Protein AF-A0A953IBK7-F1 (afdb_monomer_lite)

pLDDT: mean 90.89, std 8.84, range [50.06, 98.44]

Secondary structure (DSSP, 8-state):
---HHHHHHHHHHHHHHHHSTTPPPP--SSSS-EEEEEETTEEEEE-HHHHHHHHHHHHHHHHH-HHHHTTS-HHHHHHHHHHHHHHHHTTS-SSS-HHHHHHHHHHHHHHHHHHTSPPS-EEEEEEEEE--SSS-SPPEEETTEEEEEHHHHHHHHHHTTSS-HHHHHHHHHHHTT--PPPPPS-HHHHHHHHHHHHHTT-SEEEEEEEES--HHHHHHHHHHHHHHHHHHHHTTSSSHHHHHHH-EETTSPPSEEEEEEE--TTSPPEEEEEEE---------HHHHHHHHHHTHHHHHHHHHHHHHHH-SSS-SPPPPP-

Sequence (323 aa):
MPSVVEVTKNLITELIRVQAPGVLPEKGGMMFSGQIAAGDNLFIMTSSGMERLINLAAQELRQEDPGLARTHTVKEWAWQVRSAFGPAFMLIDLDDDQEESARTVLASVRSRMRESSPAAEEREYAFGCTLFGNSDIPGFDIGPVRFEPREEWLSRKIASNDVTKITARRVRLTWSGKTPRKRKRTIDALRERDVLDGVGSCTYVASVKTKGLAPEASRLKAQMAAHMAMTVIALRWNTPSRTLAGFYLLNDAGVRHQRSMVFIPGRRTLAGANLVGLPHGPIIKKDEWDKQVADNADDFAVMGDAIAYYLSAGWTGPRPRMM

Structure (mmCIF, N/CA/C/O backbone):
data_AF-A0A953IBK7-F1
#
_entry.id   AF-A0A953IBK7-F1
#
loop_
_atom_site.group_PDB
_atom_site.id
_atom_site.type_symbol
_atom_site.label_atom_id
_atom_site.label_alt_id
_atom_site.label_comp_id
_atom_site.label_asym_id
_atom_site.label_entity_id
_atom_site.label_seq_id
_atom_site.pdbx_PDB_ins_code
_atom_site.Cartn_x
_atom_site.Cartn_y
_atom_site.Cartn_z
_atom_site.occupancy
_atom_site.B_iso_or_equiv
_atom_site.auth_seq_id
_atom_site.auth_comp_id
_atom_site.auth_asym_id
_atom_site.auth_atom_id
_atom_site.pdbx_PDB_model_num
ATOM 1 N N . MET A 1 1 ? 0.627 -15.972 -30.418 1.00 64.25 1 MET A N 1
ATOM 2 C CA . MET A 1 1 ? 1.082 -14.596 -30.128 1.00 64.25 1 MET A CA 1
ATOM 3 C C . MET A 1 1 ? 2.511 -14.476 -30.641 1.00 64.25 1 MET A C 1
ATOM 5 O O . MET A 1 1 ? 3.176 -15.509 -30.668 1.00 64.25 1 MET A O 1
ATOM 9 N N . PRO A 1 2 ? 2.950 -13.313 -31.155 1.00 79.00 2 PRO A N 1
ATOM 10 C CA . PRO A 1 2 ? 4.345 -13.133 -31.560 1.00 79.00 2 PRO A CA 1
ATOM 11 C C . PRO A 1 2 ? 5.261 -13.374 -30.355 1.00 79.00 2 PRO A C 1
ATOM 13 O O . PRO A 1 2 ? 4.907 -13.000 -29.240 1.00 79.00 2 PRO A O 1
ATOM 16 N N . SER A 1 3 ? 6.410 -14.020 -30.563 1.00 92.38 3 SER A N 1
ATOM 17 C CA . SER A 1 3 ? 7.377 -14.221 -29.479 1.00 92.38 3 SER A CA 1
ATOM 18 C C . SER A 1 3 ? 7.886 -12.872 -28.971 1.00 92.38 3 SER A C 1
ATOM 20 O O . SER A 1 3 ? 7.948 -11.902 -29.730 1.00 92.38 3 SER A O 1
ATOM 22 N N . VAL A 1 4 ? 8.304 -12.800 -27.703 1.00 92.94 4 VAL A N 1
ATOM 23 C CA . VAL A 1 4 ? 8.853 -11.557 -27.138 1.00 92.94 4 VAL A CA 1
ATOM 24 C C . VAL A 1 4 ? 10.042 -11.029 -27.957 1.00 92.94 4 VAL A C 1
ATOM 26 O O . VAL A 1 4 ? 10.168 -9.824 -28.147 1.00 92.94 4 VAL A O 1
ATOM 29 N N . VAL A 1 5 ? 10.850 -11.929 -28.533 1.00 94.62 5 VAL A N 1
ATOM 30 C CA . VAL A 1 5 ? 11.961 -11.592 -29.440 1.00 94.62 5 VAL A CA 1
ATOM 31 C C . VAL A 1 5 ? 11.453 -10.888 -30.695 1.00 94.62 5 VAL A C 1
ATOM 33 O O . VAL A 1 5 ? 11.983 -9.845 -31.068 1.00 94.62 5 VAL A O 1
ATOM 36 N N . GLU A 1 6 ? 10.392 -11.402 -31.316 1.00 94.62 6 GLU A N 1
ATOM 37 C CA . GLU A 1 6 ? 9.804 -10.797 -32.512 1.00 94.62 6 GLU A CA 1
ATOM 38 C C . GLU A 1 6 ? 9.183 -9.426 -32.206 1.00 94.62 6 GLU A C 1
ATOM 40 O O . GLU A 1 6 ? 9.310 -8.483 -32.989 1.00 94.62 6 GLU A O 1
ATOM 45 N N . VAL A 1 7 ? 8.570 -9.260 -31.031 1.00 94.25 7 VAL A N 1
ATOM 46 C CA . VAL A 1 7 ? 8.093 -7.946 -30.571 1.00 94.25 7 VAL A CA 1
ATOM 47 C C . VAL A 1 7 ? 9.258 -6.966 -30.399 1.00 94.25 7 VAL A C 1
ATOM 49 O O . VAL A 1 7 ? 9.150 -5.813 -30.816 1.00 94.25 7 VAL A O 1
ATOM 52 N N . THR A 1 8 ? 10.385 -7.410 -29.837 1.00 94.69 8 THR A N 1
ATOM 53 C CA . THR A 1 8 ? 11.580 -6.572 -29.671 1.00 94.69 8 THR A CA 1
ATOM 54 C C . THR A 1 8 ? 12.240 -6.217 -31.004 1.00 94.69 8 THR A C 1
ATOM 56 O O . THR A 1 8 ? 12.642 -5.070 -31.172 1.00 94.69 8 THR A O 1
ATOM 59 N N . LYS A 1 9 ? 12.277 -7.122 -31.988 1.00 95.88 9 LYS A N 1
ATOM 60 C CA . LYS A 1 9 ? 12.758 -6.808 -33.349 1.00 95.88 9 LYS A CA 1
ATOM 61 C C . LYS A 1 9 ? 11.932 -5.706 -34.010 1.00 95.88 9 LYS A C 1
ATOM 63 O O . LYS A 1 9 ? 12.475 -4.732 -34.532 1.00 95.88 9 LYS A O 1
ATOM 68 N N . ASN A 1 10 ? 10.607 -5.816 -33.919 1.00 94.75 10 ASN A N 1
ATOM 69 C CA . ASN A 1 10 ? 9.698 -4.780 -34.410 1.00 94.75 10 ASN A CA 1
ATOM 70 C C . ASN A 1 10 ? 9.909 -3.445 -33.678 1.00 94.75 10 ASN A C 1
ATOM 72 O O . ASN A 1 10 ? 9.807 -2.378 -34.279 1.00 94.75 10 ASN A O 1
ATOM 76 N N . LEU A 1 11 ? 10.240 -3.496 -32.386 1.00 93.88 11 LEU A N 1
ATOM 77 C CA . LEU A 1 11 ? 10.533 -2.310 -31.586 1.00 93.88 11 LEU A CA 1
ATOM 78 C C . LEU A 1 11 ? 11.856 -1.641 -31.994 1.00 93.88 11 LEU A C 1
ATOM 80 O O . LEU A 1 11 ? 11.898 -0.417 -32.068 1.00 93.88 11 LEU A O 1
ATOM 84 N N . ILE A 1 12 ? 12.897 -2.417 -32.314 1.00 94.12 12 ILE A N 1
ATOM 85 C CA . ILE A 1 12 ? 14.166 -1.906 -32.865 1.00 94.12 12 ILE A CA 1
ATOM 86 C C . ILE A 1 12 ? 13.937 -1.287 -34.249 1.00 94.12 12 ILE A C 1
ATOM 88 O O . ILE A 1 12 ? 14.413 -0.189 -34.518 1.00 94.12 12 ILE A O 1
ATOM 92 N N . THR A 1 13 ? 13.135 -1.926 -35.102 1.00 94.06 13 THR A N 1
ATOM 93 C CA . THR A 1 13 ? 12.778 -1.377 -36.423 1.00 94.06 13 THR A CA 1
ATOM 94 C C . THR A 1 13 ? 12.081 -0.018 -36.297 1.00 94.06 13 THR A C 1
ATOM 96 O O . THR A 1 13 ? 12.397 0.931 -37.015 1.00 94.06 13 THR A O 1
ATOM 99 N N . GLU A 1 14 ? 11.154 0.104 -35.346 1.00 91.69 14 GLU A N 1
ATOM 100 C CA . GLU A 1 14 ? 10.498 1.375 -35.035 1.00 91.69 14 GLU A CA 1
ATOM 101 C C . GLU A 1 14 ? 11.468 2.414 -34.454 1.00 91.69 14 GLU A C 1
ATOM 103 O O . GLU A 1 14 ? 11.369 3.589 -34.804 1.00 91.69 14 GLU A O 1
ATOM 108 N N . LEU A 1 15 ? 12.426 2.000 -33.620 1.00 91.44 15 LEU A N 1
ATOM 109 C CA . LEU A 1 15 ? 13.471 2.880 -33.093 1.00 91.44 15 LEU A CA 1
ATOM 110 C C . LEU A 1 15 ? 14.334 3.466 -34.222 1.00 91.44 15 LEU A C 1
ATOM 112 O O . LEU A 1 15 ? 14.502 4.683 -34.274 1.00 91.44 15 LEU A O 1
ATOM 116 N N . ILE A 1 16 ? 14.800 2.628 -35.156 1.00 90.81 16 ILE A N 1
ATOM 117 C CA . ILE A 1 16 ? 15.569 3.051 -36.341 1.00 90.81 16 ILE A CA 1
ATOM 118 C C . ILE A 1 16 ? 14.763 4.066 -37.155 1.00 90.81 16 ILE A C 1
ATOM 120 O O . ILE A 1 16 ? 15.267 5.129 -37.517 1.00 90.81 16 ILE A O 1
ATOM 124 N N . ARG A 1 17 ? 13.473 3.786 -37.389 1.00 89.50 17 ARG A N 1
ATOM 125 C CA . ARG A 1 17 ? 12.585 4.694 -38.127 1.00 89.50 17 ARG A CA 1
ATOM 126 C C . ARG A 1 17 ? 12.446 6.055 -37.446 1.00 89.50 17 ARG A C 1
ATOM 128 O O . ARG A 1 17 ? 12.429 7.074 -38.128 1.00 89.50 17 ARG A O 1
ATOM 135 N N . VAL A 1 18 ? 12.305 6.079 -36.120 1.00 85.75 18 VAL A N 1
ATOM 136 C CA . VAL A 1 18 ? 12.120 7.315 -35.339 1.00 85.75 18 VAL A CA 1
ATOM 137 C C . VAL A 1 18 ? 13.414 8.126 -35.227 1.00 85.75 18 VAL A C 1
ATOM 139 O O . VAL A 1 18 ? 13.346 9.346 -35.107 1.00 85.75 18 VAL A O 1
ATOM 142 N N . GLN A 1 19 ? 14.578 7.477 -35.281 1.00 84.25 19 GLN A N 1
ATOM 143 C CA . GLN A 1 19 ? 15.882 8.147 -35.249 1.00 84.25 19 GLN A CA 1
ATOM 144 C C . GLN A 1 19 ? 16.400 8.559 -36.637 1.00 84.25 19 GLN A C 1
ATOM 146 O O . GLN A 1 19 ? 17.400 9.271 -36.725 1.00 84.25 19 GLN A O 1
ATOM 151 N N . ALA A 1 20 ? 15.722 8.156 -37.717 1.00 84.19 20 ALA A N 1
ATOM 152 C CA . ALA A 1 20 ? 16.124 8.491 -39.075 1.00 84.19 20 ALA A CA 1
ATOM 153 C C . ALA A 1 20 ? 16.137 10.021 -39.318 1.00 84.19 20 ALA A C 1
ATOM 155 O O . ALA A 1 20 ? 15.211 10.729 -38.897 1.00 84.19 20 ALA A O 1
ATOM 156 N N . PRO A 1 21 ? 17.146 10.557 -40.036 1.00 75.62 21 PRO A N 1
ATOM 157 C CA . PRO A 1 21 ? 17.244 11.987 -40.311 1.00 75.62 21 PRO A CA 1
ATOM 158 C C . PRO A 1 21 ? 15.983 12.525 -41.001 1.00 75.62 21 PRO A C 1
ATOM 160 O O . PRO A 1 21 ? 15.539 11.993 -42.015 1.00 75.62 21 PRO A O 1
ATOM 163 N N . GLY A 1 22 ? 15.412 13.608 -40.467 1.00 72.31 22 GLY A N 1
ATOM 164 C CA . GLY A 1 22 ? 14.240 14.273 -41.049 1.00 72.31 22 GLY A CA 1
ATOM 165 C C . GLY A 1 22 ? 12.881 13.668 -40.673 1.00 72.31 22 GLY A C 1
ATOM 166 O O . GLY A 1 22 ? 11.855 14.232 -41.053 1.00 72.31 22 GLY A O 1
ATOM 167 N N . VAL A 1 23 ? 12.842 12.584 -39.892 1.00 70.50 23 VAL A N 1
ATOM 168 C CA . VAL A 1 23 ? 11.595 12.026 -39.353 1.00 70.50 23 VAL A CA 1
ATOM 169 C C . VAL A 1 23 ? 11.298 12.668 -37.998 1.00 70.50 23 VAL A C 1
ATOM 171 O O . VAL A 1 23 ? 12.052 12.522 -37.041 1.00 70.50 23 VAL A O 1
ATOM 174 N N . LEU A 1 24 ? 10.178 13.388 -37.897 1.00 63.88 24 LEU A N 1
ATOM 175 C CA . LEU A 1 24 ? 9.644 13.804 -36.601 1.00 63.88 24 LEU A CA 1
ATOM 176 C C . LEU A 1 24 ? 8.743 12.684 -36.061 1.00 63.88 24 LEU A C 1
ATOM 178 O O . LEU A 1 24 ? 7.875 12.217 -36.803 1.00 63.88 24 LEU A O 1
ATOM 182 N N . PRO A 1 25 ? 8.898 12.258 -34.793 1.00 64.50 25 PRO A N 1
ATOM 183 C CA . PRO A 1 25 ? 8.005 11.267 -34.210 1.00 64.50 25 PRO A CA 1
ATOM 184 C C . PRO A 1 25 ? 6.565 11.778 -34.274 1.00 64.50 25 PRO A C 1
ATOM 186 O O . PRO A 1 25 ? 6.290 12.932 -33.928 1.00 64.50 25 PRO A O 1
ATOM 189 N N . GLU A 1 26 ? 5.644 10.918 -34.720 1.00 64.75 26 GLU A N 1
ATOM 190 C CA . GLU A 1 26 ? 4.220 11.240 -34.737 1.00 64.75 26 GLU A CA 1
ATOM 191 C C . GLU A 1 26 ? 3.792 11.738 -33.354 1.00 64.75 26 GLU A C 1
ATOM 193 O O . GLU A 1 26 ? 3.975 11.057 -32.337 1.00 64.75 26 GLU A O 1
ATOM 198 N N . LYS A 1 27 ? 3.215 12.943 -33.309 1.00 58.72 27 LYS A N 1
ATOM 199 C CA . LYS A 1 27 ? 2.578 13.444 -32.095 1.00 58.72 27 LYS A CA 1
ATOM 200 C C . LYS A 1 27 ? 1.404 12.516 -31.800 1.00 58.72 27 LYS A C 1
ATOM 202 O O . LYS A 1 27 ? 0.429 12.495 -32.548 1.00 58.72 27 LYS A O 1
ATOM 207 N N . GLY A 1 28 ? 1.500 11.741 -30.722 1.00 53.94 28 GLY A N 1
ATOM 208 C CA . GLY A 1 28 ? 0.344 11.026 -30.190 1.00 53.94 28 GLY A CA 1
ATOM 209 C C . GLY A 1 28 ? -0.792 12.007 -29.877 1.00 53.94 28 GLY A C 1
ATOM 210 O O . GLY A 1 28 ? -0.592 13.218 -29.844 1.00 53.94 28 GLY A O 1
ATOM 211 N N . GLY A 1 29 ? -1.998 11.507 -29.600 1.00 51.88 29 GLY A N 1
ATOM 212 C CA . GLY A 1 29 ? -3.162 12.352 -29.279 1.00 51.88 29 GLY A CA 1
ATOM 213 C C . GLY A 1 29 ? -2.990 13.302 -28.074 1.00 51.88 29 GLY A C 1
ATOM 214 O O . GLY A 1 29 ? -3.873 14.111 -27.810 1.00 51.88 29 GLY A O 1
ATOM 215 N N . MET A 1 30 ? -1.863 13.236 -27.354 1.00 50.19 30 MET A N 1
ATOM 216 C CA . MET A 1 30 ? -1.407 14.259 -26.411 1.00 50.19 30 MET A CA 1
ATOM 217 C C . MET A 1 30 ? -0.243 15.052 -27.024 1.00 50.19 30 MET A C 1
ATOM 219 O O . MET A 1 30 ? 0.640 14.468 -27.636 1.00 50.19 30 MET A O 1
ATOM 223 N N . MET A 1 31 ? -0.221 16.375 -26.825 1.00 50.06 31 MET A N 1
ATOM 224 C CA . MET A 1 31 ? 0.637 17.364 -27.514 1.00 50.06 31 MET A CA 1
ATOM 225 C C . MET A 1 31 ? 2.171 17.130 -27.509 1.00 50.06 31 MET A C 1
ATOM 227 O O . MET A 1 31 ? 2.887 17.910 -28.138 1.00 50.06 31 MET A O 1
ATOM 231 N N . PHE A 1 32 ? 2.687 16.072 -26.876 1.00 55.94 32 PHE A N 1
ATOM 232 C CA . PHE A 1 32 ? 4.105 15.713 -26.833 1.00 55.94 32 PHE A CA 1
ATOM 233 C C . PHE A 1 32 ? 4.303 14.216 -27.112 1.00 55.94 32 PHE A C 1
ATOM 235 O O . PHE A 1 32 ? 3.569 13.374 -26.597 1.00 55.94 32 PHE A O 1
ATOM 242 N N . SER A 1 33 ? 5.312 13.882 -27.920 1.00 66.62 33 SER A N 1
ATOM 243 C CA . SER A 1 33 ? 5.801 12.508 -28.093 1.00 66.62 33 SER A CA 1
ATOM 244 C C . SER A 1 33 ? 6.283 11.939 -26.756 1.00 66.62 33 SER A C 1
ATOM 246 O O . SER A 1 33 ? 6.856 12.669 -25.943 1.00 66.62 33 SER A O 1
ATOM 248 N N . GLY A 1 34 ? 6.082 10.639 -26.535 1.00 81.06 34 GLY A N 1
ATOM 249 C CA . GLY A 1 34 ? 6.559 9.978 -25.323 1.00 81.06 34 GLY A CA 1
ATOM 250 C C . GLY A 1 34 ? 8.087 10.016 -25.229 1.00 81.06 34 GLY A C 1
ATOM 251 O O . GLY A 1 34 ? 8.780 10.094 -26.246 1.00 81.06 34 GLY A O 1
ATOM 252 N N . GLN A 1 35 ? 8.622 9.910 -24.016 1.00 89.88 35 GLN A N 1
ATOM 253 C CA . GLN A 1 35 ? 10.060 9.794 -23.770 1.00 89.88 35 GLN A CA 1
ATOM 254 C C . GLN A 1 35 ? 10.347 8.589 -22.874 1.00 89.88 35 GLN A C 1
ATOM 256 O O . GLN A 1 35 ? 9.550 8.256 -21.987 1.00 89.88 35 GLN A O 1
ATOM 261 N N . ILE A 1 36 ? 11.487 7.943 -23.108 1.00 91.31 36 ILE A N 1
ATOM 262 C CA . ILE A 1 36 ? 12.050 6.909 -22.235 1.00 91.31 36 ILE A CA 1
ATOM 263 C C . ILE A 1 36 ? 13.443 7.358 -21.818 1.00 91.31 36 ILE A C 1
ATOM 265 O O . ILE A 1 36 ? 14.246 7.758 -22.656 1.00 91.31 36 ILE A O 1
ATOM 269 N N . ALA A 1 37 ? 13.727 7.306 -20.519 1.00 91.19 37 ALA A N 1
ATOM 270 C CA . ALA A 1 37 ? 15.055 7.608 -20.002 1.00 91.19 37 ALA A CA 1
ATOM 271 C C . ALA A 1 37 ? 16.040 6.503 -20.408 1.00 91.19 37 ALA A C 1
ATOM 273 O O . ALA A 1 37 ? 15.755 5.327 -20.199 1.00 91.19 37 ALA A O 1
ATOM 274 N N . ALA A 1 38 ? 17.192 6.882 -20.956 1.00 89.69 38 ALA A N 1
ATOM 275 C CA . ALA A 1 38 ? 18.233 5.959 -21.408 1.00 89.69 38 ALA A CA 1
ATOM 276 C C . ALA A 1 38 ? 19.421 5.843 -20.430 1.00 89.69 38 ALA A C 1
ATOM 278 O O . ALA A 1 38 ? 20.302 5.013 -20.629 1.00 89.69 38 ALA A O 1
ATOM 279 N N . GLY A 1 39 ? 19.411 6.623 -19.343 1.00 85.12 39 GLY A N 1
ATOM 280 C CA . GLY A 1 39 ? 20.549 6.782 -18.427 1.00 85.12 39 GLY A CA 1
ATOM 281 C C . GLY A 1 39 ? 21.302 8.087 -18.696 1.00 85.12 39 GLY A C 1
ATOM 282 O O . GLY A 1 39 ? 21.071 8.718 -19.718 1.00 85.12 39 GLY A O 1
ATOM 283 N N . ASP A 1 40 ? 22.134 8.541 -17.755 1.00 85.31 40 ASP A N 1
ATOM 284 C CA . ASP A 1 40 ? 23.027 9.709 -17.906 1.00 85.31 40 ASP A CA 1
ATOM 285 C C . ASP A 1 40 ? 22.370 10.998 -18.439 1.00 85.31 40 ASP A C 1
ATOM 287 O O . ASP A 1 40 ? 22.961 11.760 -19.199 1.00 85.31 40 ASP A O 1
ATOM 291 N N . ASN A 1 41 ? 21.126 11.264 -18.019 1.00 84.44 41 ASN A N 1
ATOM 292 C CA . ASN A 1 41 ? 20.286 12.374 -18.502 1.00 84.44 41 ASN A CA 1
ATOM 293 C C . ASN A 1 41 ? 19.958 12.332 -20.009 1.00 84.44 41 ASN A C 1
ATOM 295 O O . ASN A 1 41 ? 19.503 13.330 -20.570 1.00 84.44 41 ASN A O 1
ATOM 299 N N . LEU A 1 42 ? 20.147 11.183 -20.655 1.00 88.12 42 LEU A N 1
ATOM 300 C CA . LEU A 1 42 ? 19.752 10.923 -22.031 1.00 88.12 42 LEU A CA 1
ATOM 301 C C . LEU A 1 42 ? 18.319 10.390 -22.089 1.00 88.12 42 LEU A C 1
ATOM 303 O O . LEU A 1 42 ? 17.857 9.647 -21.214 1.00 88.12 42 LEU A O 1
ATOM 307 N N . PHE A 1 43 ? 17.617 10.755 -23.159 1.00 90.31 43 PHE A N 1
ATOM 308 C CA . PHE A 1 43 ? 16.241 10.347 -23.412 1.00 90.31 43 PHE A CA 1
ATOM 309 C C . PHE A 1 43 ? 16.084 9.899 -24.860 1.00 90.31 43 PHE A C 1
ATOM 311 O O . PHE A 1 43 ? 16.586 10.544 -25.777 1.00 90.31 43 PHE A O 1
ATOM 318 N N . ILE A 1 44 ? 15.333 8.819 -25.057 1.00 89.44 44 ILE A N 1
ATOM 319 C CA . ILE A 1 44 ? 14.914 8.337 -26.370 1.00 89.44 44 ILE A CA 1
ATOM 320 C C . ILE A 1 44 ? 13.482 8.811 -26.601 1.00 89.44 44 ILE A C 1
ATOM 322 O O . ILE A 1 44 ? 12.587 8.570 -25.783 1.00 89.44 44 ILE A O 1
ATOM 326 N N . MET A 1 45 ? 13.272 9.504 -27.717 1.00 89.62 45 MET A N 1
ATOM 327 C CA . MET A 1 45 ? 11.943 9.900 -28.173 1.00 89.62 45 MET A CA 1
ATOM 328 C C . MET A 1 45 ? 11.198 8.664 -28.673 1.00 89.62 45 MET A C 1
ATOM 330 O O . MET A 1 45 ? 11.765 7.840 -29.383 1.00 89.62 45 MET A O 1
ATOM 334 N N . THR A 1 46 ? 9.926 8.533 -28.308 1.00 89.12 46 THR A N 1
ATOM 335 C CA . THR A 1 46 ? 9.119 7.350 -28.634 1.00 89.12 46 THR A CA 1
ATOM 336 C C . THR A 1 46 ? 7.894 7.708 -29.460 1.00 89.12 46 THR A C 1
ATOM 338 O O . THR A 1 46 ? 7.212 8.703 -29.194 1.00 89.12 46 THR A O 1
ATOM 341 N N . SER A 1 47 ? 7.619 6.878 -30.467 1.00 89.88 47 SER A N 1
ATOM 342 C CA . SER A 1 47 ? 6.384 6.917 -31.252 1.00 89.88 47 SER A CA 1
ATOM 343 C C . SER A 1 47 ? 5.259 6.145 -30.554 1.00 89.88 47 SER A C 1
ATOM 345 O O . SER A 1 47 ? 5.498 5.293 -29.697 1.00 89.88 47 SER A O 1
ATOM 347 N N . SER A 1 48 ? 4.015 6.377 -30.975 1.00 88.12 48 SER A N 1
ATOM 348 C CA . SER A 1 48 ? 2.854 5.570 -30.561 1.00 88.12 48 SER A CA 1
ATOM 349 C C . SER A 1 48 ? 3.035 4.071 -30.866 1.00 88.12 48 SER A C 1
ATOM 351 O O . SER A 1 48 ? 2.586 3.216 -30.098 1.00 88.12 48 SER A O 1
ATOM 353 N N . GLY A 1 49 ? 3.733 3.745 -31.960 1.00 90.94 49 GLY A N 1
ATOM 354 C CA . GLY A 1 49 ? 4.096 2.380 -32.340 1.00 90.94 49 GLY A CA 1
ATOM 355 C C . GLY A 1 49 ? 5.039 1.730 -31.329 1.00 90.94 49 GLY A C 1
ATOM 356 O O . GLY A 1 49 ? 4.755 0.627 -30.856 1.00 90.94 49 GLY A O 1
ATOM 357 N N . MET A 1 50 ? 6.099 2.441 -30.928 1.00 92.56 50 MET A N 1
ATOM 358 C CA . MET A 1 50 ? 7.027 1.979 -29.890 1.00 92.56 50 MET A CA 1
ATOM 359 C C . MET A 1 50 ? 6.311 1.757 -28.556 1.00 92.56 50 MET A C 1
ATOM 361 O O . MET A 1 50 ? 6.487 0.715 -27.932 1.00 92.56 50 MET A O 1
ATOM 365 N N . GLU A 1 51 ? 5.446 2.688 -28.145 1.00 92.50 51 GLU A N 1
ATOM 366 C CA . GLU A 1 51 ? 4.632 2.555 -26.930 1.00 92.50 51 GLU A CA 1
ATOM 367 C C . GLU A 1 51 ? 3.783 1.281 -26.932 1.00 92.50 51 GLU A C 1
ATOM 369 O O . GLU A 1 51 ? 3.729 0.540 -25.946 1.00 92.50 51 GLU A O 1
ATOM 374 N N . ARG A 1 52 ? 3.119 0.993 -28.056 1.00 93.88 52 ARG A N 1
ATOM 375 C CA . ARG A 1 52 ? 2.309 -0.218 -28.208 1.00 93.88 52 ARG A CA 1
ATOM 376 C C . ARG A 1 52 ? 3.167 -1.480 -28.112 1.00 93.88 52 ARG A C 1
ATOM 378 O O . ARG A 1 52 ? 2.769 -2.424 -27.435 1.00 93.88 52 ARG A O 1
ATOM 385 N N . LEU A 1 53 ? 4.329 -1.493 -28.765 1.00 95.44 53 LEU A N 1
ATOM 386 C CA . LEU A 1 53 ? 5.247 -2.635 -28.770 1.00 95.44 53 LEU A CA 1
ATOM 387 C C . LEU A 1 53 ? 5.889 -2.871 -27.398 1.00 95.44 53 LEU A C 1
ATOM 389 O O . LEU A 1 53 ? 5.991 -4.017 -26.976 1.00 95.44 53 LEU A O 1
ATOM 393 N N . ILE A 1 54 ? 6.232 -1.817 -26.655 1.00 95.19 54 ILE A N 1
ATOM 394 C CA . ILE A 1 54 ? 6.721 -1.930 -25.271 1.00 95.19 54 ILE A CA 1
ATOM 395 C C . ILE A 1 54 ? 5.643 -2.520 -24.364 1.00 95.19 54 ILE A C 1
ATOM 397 O O . ILE A 1 54 ? 5.931 -3.409 -23.566 1.00 95.19 54 ILE A O 1
ATOM 401 N N . ASN A 1 55 ? 4.393 -2.070 -24.498 1.00 94.69 55 ASN A N 1
ATOM 402 C CA . ASN A 1 55 ? 3.283 -2.636 -23.733 1.00 94.69 55 ASN A CA 1
ATOM 403 C C . ASN A 1 55 ? 3.038 -4.112 -24.079 1.00 94.69 55 ASN A C 1
ATOM 405 O O . ASN A 1 55 ? 2.772 -4.908 -23.180 1.00 94.69 55 ASN A O 1
ATOM 409 N N . LEU A 1 56 ? 3.162 -4.490 -25.355 1.00 95.50 56 LEU A N 1
ATOM 410 C CA . LEU A 1 56 ? 3.063 -5.883 -25.791 1.00 95.50 56 LEU A CA 1
ATOM 411 C C . LEU A 1 56 ? 4.215 -6.726 -25.219 1.00 95.50 56 LEU A C 1
ATOM 413 O O . LEU A 1 56 ? 3.967 -7.767 -24.621 1.00 95.50 56 LEU A O 1
ATOM 417 N N . ALA A 1 57 ? 5.458 -6.243 -25.304 1.00 95.06 57 ALA A N 1
ATOM 418 C CA . ALA A 1 57 ? 6.619 -6.911 -24.718 1.00 95.06 57 ALA A CA 1
ATOM 419 C C . ALA A 1 57 ? 6.470 -7.075 -23.199 1.00 95.06 57 ALA A C 1
ATOM 421 O O . ALA A 1 57 ? 6.771 -8.135 -22.659 1.00 95.06 57 ALA A O 1
ATOM 422 N N . ALA A 1 58 ? 5.944 -6.060 -22.505 1.00 95.38 58 ALA A N 1
ATOM 423 C CA . ALA A 1 58 ? 5.646 -6.152 -21.082 1.00 95.38 58 ALA A CA 1
ATOM 424 C C . ALA A 1 58 ? 4.616 -7.250 -20.782 1.00 95.38 58 ALA A C 1
ATOM 426 O O . ALA A 1 58 ? 4.775 -7.965 -19.796 1.00 95.38 58 ALA A O 1
ATOM 427 N N . GLN A 1 59 ? 3.579 -7.411 -21.610 1.00 95.00 59 GLN A N 1
ATOM 428 C CA . GLN A 1 59 ? 2.595 -8.485 -21.451 1.00 95.00 59 GLN A CA 1
ATOM 429 C C . GLN A 1 59 ? 3.210 -9.872 -21.667 1.00 95.00 59 GLN A C 1
ATOM 431 O O . GLN A 1 59 ? 2.963 -10.754 -20.848 1.00 95.00 59 GLN A O 1
ATOM 436 N N . GLU A 1 60 ? 4.029 -10.052 -22.704 1.00 94.50 60 GLU A N 1
ATOM 437 C CA . GLU A 1 60 ? 4.708 -11.326 -22.990 1.00 94.50 60 GLU A CA 1
ATOM 438 C C . GLU A 1 60 ? 5.699 -11.696 -21.875 1.00 94.50 60 GLU A C 1
ATOM 440 O O . GLU A 1 60 ? 5.612 -12.779 -21.298 1.00 94.50 60 GLU A O 1
ATOM 445 N N . LEU A 1 61 ? 6.559 -10.757 -21.455 1.00 93.62 61 LEU A N 1
ATOM 446 C CA . LEU A 1 61 ? 7.489 -10.965 -20.334 1.00 93.62 61 LEU A CA 1
ATOM 447 C C . LEU A 1 61 ? 6.760 -11.346 -19.041 1.00 93.62 61 LEU A C 1
ATOM 449 O O . LEU A 1 61 ? 7.276 -12.107 -18.224 1.00 93.62 61 LEU A O 1
ATOM 453 N N . ARG A 1 62 ? 5.545 -10.824 -18.847 1.00 93.50 62 ARG A N 1
ATOM 454 C CA . ARG A 1 62 ? 4.715 -11.148 -17.684 1.00 93.50 62 ARG A CA 1
ATOM 455 C C . ARG A 1 62 ? 4.236 -12.598 -17.685 1.00 93.50 62 ARG A C 1
ATOM 457 O O . ARG A 1 62 ? 4.047 -13.171 -16.615 1.00 93.50 62 ARG A O 1
ATOM 464 N N . GLN A 1 63 ? 3.972 -13.154 -18.866 1.00 92.88 63 GLN A N 1
ATOM 465 C CA . GLN A 1 63 ? 3.548 -14.544 -19.025 1.00 92.88 63 GLN A CA 1
ATOM 466 C C . GLN A 1 63 ? 4.730 -15.502 -18.853 1.00 92.88 63 GLN A C 1
ATOM 468 O O . GLN A 1 63 ? 4.559 -16.565 -18.259 1.00 92.88 63 GLN A O 1
ATOM 473 N N . GLU A 1 64 ? 5.918 -15.109 -19.321 1.00 91.94 64 GLU A N 1
ATOM 474 C CA . GLU A 1 64 ? 7.148 -15.900 -19.196 1.00 91.94 64 GLU A CA 1
ATOM 475 C C . GLU A 1 64 ? 7.661 -15.997 -17.749 1.00 91.94 64 GLU A C 1
ATOM 477 O O . GLU A 1 64 ? 8.119 -17.062 -17.338 1.00 91.94 64 GLU A O 1
ATOM 482 N N . ASP A 1 65 ? 7.568 -14.916 -16.964 1.00 87.75 65 ASP A N 1
ATOM 483 C CA . ASP A 1 65 ? 7.980 -14.891 -15.552 1.00 87.75 65 ASP A CA 1
ATOM 484 C C . ASP A 1 65 ? 6.804 -14.534 -14.621 1.00 87.75 65 ASP A C 1
ATOM 486 O O . ASP A 1 65 ? 6.709 -13.418 -14.090 1.00 87.75 65 ASP A O 1
ATOM 490 N N . PRO A 1 66 ? 5.881 -15.487 -14.376 1.00 86.75 66 PRO A N 1
ATOM 491 C CA . PRO A 1 66 ? 4.739 -15.251 -13.505 1.00 86.75 66 PRO A CA 1
ATOM 492 C C . PRO A 1 66 ? 5.154 -15.029 -12.044 1.00 86.75 66 PRO A C 1
ATOM 494 O O . PRO A 1 66 ? 4.363 -14.490 -11.271 1.00 86.75 66 PRO A O 1
ATOM 497 N N . GLY A 1 67 ? 6.358 -15.449 -11.640 1.00 86.62 67 GLY A N 1
ATOM 498 C CA . GLY A 1 67 ? 6.877 -15.250 -10.289 1.00 86.62 67 GLY A CA 1
ATOM 499 C C . GLY A 1 67 ? 7.146 -13.775 -10.018 1.00 86.62 67 GLY A C 1
ATOM 500 O O . GLY A 1 67 ? 6.540 -13.193 -9.118 1.00 86.62 67 GLY A O 1
ATOM 501 N N . LEU A 1 68 ? 7.981 -13.150 -10.850 1.00 85.69 68 LEU A N 1
ATOM 502 C CA . LEU A 1 68 ? 8.305 -11.727 -10.730 1.00 85.69 68 LEU A CA 1
ATOM 503 C C . LEU A 1 68 ? 7.093 -10.834 -11.042 1.00 85.69 68 LEU A C 1
ATOM 505 O O . LEU A 1 68 ? 6.867 -9.814 -10.390 1.00 85.69 68 LEU A O 1
ATOM 509 N N . ALA A 1 69 ? 6.249 -11.242 -11.989 1.00 87.31 69 ALA A N 1
ATOM 510 C CA . ALA A 1 69 ? 5.034 -10.514 -12.342 1.00 87.31 69 ALA A CA 1
ATOM 511 C C . ALA A 1 69 ? 4.015 -10.392 -11.197 1.00 87.31 69 ALA A C 1
ATOM 513 O O . ALA A 1 69 ? 3.208 -9.462 -11.185 1.00 87.31 69 ALA A O 1
ATOM 514 N N . ARG A 1 70 ? 4.001 -11.341 -10.253 1.00 87.19 70 ARG A N 1
ATOM 515 C CA . ARG A 1 70 ? 3.068 -11.352 -9.110 1.00 87.19 70 ARG A CA 1
ATOM 516 C C . ARG A 1 70 ? 3.435 -10.351 -8.022 1.00 87.19 70 ARG A C 1
ATOM 518 O O . ARG A 1 70 ? 2.574 -10.015 -7.205 1.00 87.19 70 ARG A O 1
ATOM 525 N N . THR A 1 71 ? 4.682 -9.887 -8.000 1.00 91.12 71 THR A N 1
ATOM 526 C CA . THR A 1 71 ? 5.142 -8.892 -7.027 1.00 91.12 71 THR A CA 1
ATOM 527 C C . THR A 1 71 ? 4.796 -7.466 -7.440 1.00 91.12 71 THR A C 1
ATOM 529 O O . THR A 1 71 ? 4.889 -6.572 -6.605 1.00 91.12 71 THR A O 1
ATOM 532 N N . HIS A 1 72 ? 4.330 -7.267 -8.676 1.00 92.94 72 HIS A N 1
ATOM 533 C CA . HIS A 1 72 ? 4.013 -5.971 -9.268 1.00 92.94 72 HIS A CA 1
ATOM 534 C C . HIS A 1 72 ? 2.533 -5.876 -9.657 1.00 92.94 72 HIS A C 1
ATOM 536 O O . HIS A 1 72 ? 1.882 -6.866 -10.007 1.00 92.94 72 HIS A O 1
ATOM 542 N N . THR A 1 73 ? 1.985 -4.660 -9.658 1.00 93.56 73 THR A N 1
ATOM 543 C CA . THR A 1 73 ? 0.737 -4.404 -10.388 1.00 93.56 73 THR A CA 1
ATOM 544 C C . THR A 1 73 ? 0.988 -4.444 -11.897 1.00 93.56 73 THR A C 1
ATOM 546 O O . THR A 1 73 ? 2.122 -4.338 -12.358 1.00 93.56 73 THR A O 1
ATOM 549 N N . VAL A 1 74 ? -0.079 -4.542 -12.700 1.00 92.75 74 VAL A N 1
ATOM 550 C CA . VAL A 1 74 ? 0.037 -4.474 -14.173 1.00 92.75 74 VAL A CA 1
ATOM 551 C C . VAL A 1 74 ? 0.729 -3.181 -14.612 1.00 92.75 74 VAL A C 1
ATOM 553 O O . VAL A 1 74 ? 1.558 -3.188 -15.517 1.00 92.75 74 VAL A O 1
ATOM 556 N N . LYS A 1 75 ? 0.384 -2.075 -13.949 1.00 93.00 75 LYS A N 1
ATOM 557 C CA . LYS A 1 75 ? 0.888 -0.740 -14.256 1.00 93.00 75 LYS A CA 1
ATOM 558 C C . LYS A 1 75 ? 2.351 -0.580 -13.851 1.00 93.00 75 LYS A C 1
ATOM 560 O O . LYS A 1 75 ? 3.139 -0.104 -14.660 1.00 93.00 75 LYS A O 1
ATOM 565 N N . GLU A 1 76 ? 2.714 -0.996 -12.637 1.00 93.31 76 GLU A N 1
ATOM 566 C CA . GLU A 1 76 ? 4.111 -0.986 -12.182 1.00 93.31 76 GLU A CA 1
ATOM 567 C C . GLU A 1 76 ? 4.992 -1.860 -13.064 1.00 93.31 76 GLU A C 1
ATOM 569 O O . GLU A 1 76 ? 6.060 -1.422 -13.472 1.00 93.31 76 GLU A O 1
ATOM 574 N N . TRP A 1 77 ? 4.516 -3.060 -13.407 1.00 94.06 77 TRP A N 1
ATOM 575 C CA . TRP A 1 77 ? 5.224 -3.971 -14.297 1.00 94.06 77 TRP A CA 1
ATOM 576 C C . TRP A 1 77 ? 5.495 -3.327 -15.657 1.00 94.06 77 TRP A C 1
ATOM 578 O O . TRP A 1 77 ? 6.637 -3.274 -16.106 1.00 94.06 77 TRP A O 1
ATOM 588 N N . ALA A 1 78 ? 4.458 -2.775 -16.295 1.00 93.75 78 ALA A N 1
ATOM 589 C CA . ALA A 1 78 ? 4.602 -2.096 -17.579 1.00 93.75 78 ALA A CA 1
ATOM 590 C C . ALA A 1 78 ? 5.568 -0.903 -17.492 1.00 93.75 78 ALA A C 1
ATOM 592 O O . ALA A 1 78 ? 6.402 -0.712 -18.376 1.0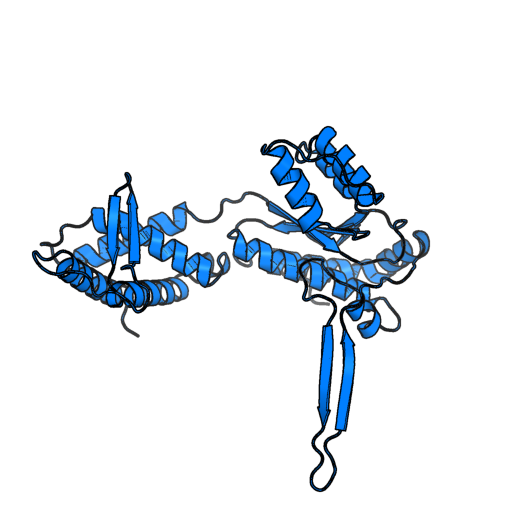0 93.75 78 ALA A O 1
ATOM 593 N N . TRP A 1 79 ? 5.498 -0.125 -16.409 1.00 92.94 79 TRP A N 1
ATOM 594 C CA . TRP A 1 79 ? 6.392 1.007 -16.179 1.00 92.94 79 TRP A CA 1
ATOM 595 C C . TRP A 1 79 ? 7.852 0.583 -15.951 1.00 92.94 79 TRP A C 1
ATOM 597 O O . TRP A 1 79 ? 8.768 1.228 -16.465 1.00 92.94 79 TRP A O 1
ATOM 607 N N . GLN A 1 80 ? 8.079 -0.510 -15.224 1.00 92.62 80 GLN A N 1
ATOM 608 C CA . GLN A 1 80 ? 9.408 -1.061 -14.968 1.00 92.62 80 GLN A CA 1
ATOM 609 C C . GLN A 1 80 ? 10.028 -1.626 -16.249 1.00 92.62 80 GLN A C 1
ATOM 611 O O . GLN A 1 80 ? 11.163 -1.284 -16.574 1.00 92.62 80 GLN A O 1
ATOM 616 N N . VAL A 1 81 ? 9.264 -2.413 -17.017 1.00 94.50 81 VAL A N 1
ATOM 617 C CA . VAL A 1 81 ? 9.680 -2.923 -18.335 1.00 94.50 81 VAL A CA 1
ATOM 618 C C . VAL A 1 81 ? 10.039 -1.757 -19.255 1.00 94.50 81 VAL A C 1
ATOM 620 O O . VAL A 1 81 ? 11.131 -1.725 -19.819 1.00 94.50 81 VAL A O 1
ATOM 623 N N . ARG A 1 82 ? 9.158 -0.752 -19.354 1.00 94.25 82 ARG A N 1
ATOM 624 C CA . ARG A 1 82 ? 9.409 0.475 -20.122 1.00 94.25 82 ARG A CA 1
ATOM 625 C C . ARG A 1 82 ? 10.724 1.141 -19.719 1.00 94.25 82 ARG A C 1
ATOM 627 O O . ARG A 1 82 ? 11.514 1.500 -20.585 1.00 94.25 82 ARG A O 1
ATOM 634 N N . SER A 1 83 ? 10.942 1.328 -18.421 1.00 92.81 83 SER A N 1
ATOM 635 C CA . SER A 1 83 ? 12.135 2.008 -17.906 1.00 92.81 83 SER A CA 1
ATOM 636 C C . SER A 1 83 ? 13.414 1.199 -18.138 1.00 92.81 83 SER A C 1
ATOM 638 O O . SER A 1 83 ? 14.489 1.780 -18.249 1.00 92.81 83 SER A O 1
ATOM 640 N N . ALA A 1 84 ? 13.313 -0.128 -18.250 1.00 95.38 84 ALA A N 1
ATOM 641 C CA . ALA A 1 84 ? 14.445 -0.998 -18.549 1.00 95.38 84 ALA A CA 1
ATOM 642 C C . ALA A 1 84 ? 14.854 -0.970 -20.033 1.00 95.38 84 ALA A C 1
ATOM 644 O O . ALA A 1 84 ? 16.030 -1.169 -20.334 1.00 95.38 84 ALA A O 1
ATOM 645 N N . PHE A 1 85 ? 13.920 -0.694 -20.950 1.00 95.50 85 PHE A N 1
ATOM 646 C CA . PHE A 1 85 ? 14.201 -0.645 -22.389 1.00 95.50 85 PHE A CA 1
ATOM 647 C C . PHE A 1 85 ? 15.145 0.491 -22.790 1.00 95.50 85 PHE A C 1
ATOM 649 O O . PHE A 1 85 ? 16.019 0.274 -23.620 1.00 95.50 85 PHE A O 1
ATOM 656 N N . GLY A 1 86 ? 15.008 1.683 -22.201 1.00 93.75 86 GLY A N 1
ATOM 657 C CA . GLY A 1 86 ? 15.815 2.844 -22.593 1.00 93.75 86 GLY A CA 1
ATOM 658 C C . GLY A 1 86 ? 17.321 2.585 -22.513 1.00 93.75 86 GLY A C 1
ATOM 659 O O . GLY A 1 86 ? 17.999 2.680 -23.532 1.00 93.75 86 GLY A O 1
ATOM 660 N N . PRO A 1 87 ? 17.850 2.186 -21.345 1.00 94.56 87 PRO A N 1
ATOM 661 C CA . PRO A 1 87 ? 19.259 1.839 -21.224 1.00 94.56 87 PRO A CA 1
ATOM 662 C C . PRO A 1 87 ? 19.654 0.592 -22.023 1.00 94.56 87 PRO A C 1
ATOM 664 O O . PRO A 1 87 ? 20.812 0.459 -22.394 1.00 94.56 87 PRO A O 1
ATOM 667 N N . ALA A 1 88 ? 18.723 -0.335 -22.276 1.00 95.38 88 ALA A N 1
ATOM 668 C CA . ALA A 1 88 ? 19.000 -1.522 -23.081 1.00 95.38 88 ALA A CA 1
ATOM 669 C C . ALA A 1 88 ? 19.219 -1.177 -24.564 1.00 95.38 88 ALA A C 1
ATOM 671 O O . ALA A 1 88 ? 20.077 -1.783 -25.196 1.00 95.38 88 ALA A O 1
ATOM 672 N N . PHE A 1 89 ? 18.513 -0.177 -25.100 1.00 94.62 89 PHE A N 1
ATOM 673 C CA . PHE A 1 89 ? 18.741 0.306 -26.466 1.00 94.62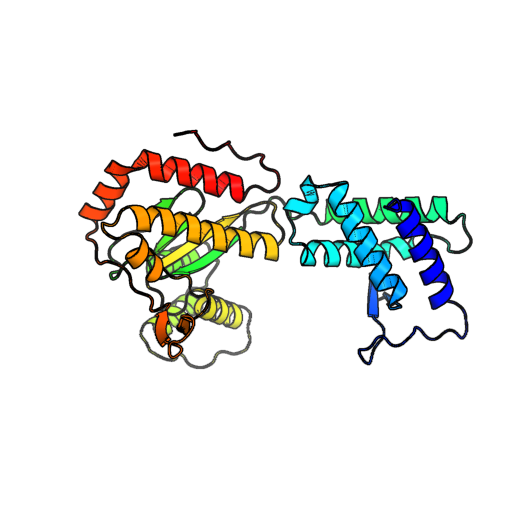 89 PHE A CA 1
ATOM 674 C C . PHE A 1 89 ? 20.096 0.980 -26.660 1.00 94.62 89 PHE A C 1
ATOM 676 O O . PHE A 1 89 ? 20.613 0.970 -27.766 1.00 94.62 89 PHE A O 1
ATOM 683 N N . MET A 1 90 ? 20.696 1.520 -25.599 1.00 93.31 90 MET A N 1
ATOM 684 C CA . MET A 1 90 ? 22.035 2.115 -25.675 1.00 93.31 90 MET A CA 1
ATOM 685 C C . MET A 1 90 ? 23.156 1.073 -25.806 1.00 93.31 90 MET A C 1
ATOM 687 O O . MET A 1 90 ? 24.308 1.453 -25.987 1.00 93.31 90 MET A O 1
ATOM 691 N N . LEU A 1 91 ? 22.847 -0.221 -25.657 1.00 91.81 91 LEU A N 1
ATOM 692 C CA . LEU A 1 91 ? 23.828 -1.312 -25.699 1.00 91.81 91 LEU A CA 1
ATOM 693 C C . LEU A 1 91 ? 23.951 -1.975 -27.073 1.00 91.81 91 LEU A C 1
ATOM 695 O O . LEU A 1 91 ? 24.813 -2.834 -27.232 1.00 91.81 91 LEU A O 1
ATOM 699 N N . ILE A 1 92 ? 23.068 -1.646 -28.013 1.00 93.12 92 ILE A N 1
ATOM 700 C CA . ILE A 1 92 ? 23.044 -2.262 -29.339 1.00 93.12 92 ILE A CA 1
ATOM 701 C C . ILE A 1 92 ? 23.532 -1.283 -30.396 1.00 93.12 92 ILE A C 1
ATOM 703 O O . ILE A 1 92 ? 23.268 -0.083 -30.298 1.00 93.12 92 ILE A O 1
ATOM 707 N N . ASP A 1 93 ? 24.196 -1.815 -31.416 1.00 91.38 93 ASP A N 1
ATOM 708 C CA . ASP A 1 93 ? 24.348 -1.114 -32.681 1.00 91.38 93 ASP A CA 1
ATOM 709 C C . ASP A 1 93 ? 23.067 -1.314 -33.507 1.00 91.38 93 ASP A C 1
ATOM 711 O O . ASP A 1 93 ? 22.476 -2.400 -33.532 1.00 91.38 93 ASP A O 1
ATOM 715 N N . LEU A 1 94 ? 22.587 -0.243 -34.134 1.00 89.25 94 LEU A N 1
ATOM 716 C CA . LEU A 1 94 ? 21.383 -0.282 -34.963 1.00 89.25 94 LEU A CA 1
ATOM 717 C C . LEU A 1 94 ? 21.657 -0.845 -36.362 1.00 89.25 94 LEU A C 1
ATOM 719 O O . LEU A 1 94 ? 20.700 -1.226 -37.040 1.00 89.25 94 LEU A O 1
ATOM 723 N N . ASP A 1 95 ? 22.929 -0.919 -36.758 1.00 89.50 95 ASP A N 1
ATOM 724 C CA . ASP A 1 95 ? 23.373 -1.483 -38.036 1.00 89.50 95 ASP A CA 1
ATOM 725 C C . ASP A 1 95 ? 23.672 -3.000 -37.957 1.00 89.50 95 ASP A C 1
ATOM 727 O O . ASP A 1 95 ? 23.869 -3.643 -38.992 1.00 89.50 95 ASP A O 1
ATOM 731 N N . ASP A 1 96 ? 23.664 -3.582 -36.750 1.00 91.25 96 ASP A N 1
ATOM 732 C CA . ASP A 1 96 ? 23.887 -5.013 -36.501 1.00 91.25 96 ASP A CA 1
ATOM 733 C C . ASP A 1 96 ? 22.671 -5.895 -36.861 1.00 91.25 96 ASP A C 1
ATOM 735 O O . ASP A 1 96 ? 21.561 -5.424 -37.139 1.00 91.25 96 ASP A O 1
ATOM 739 N N . ASP A 1 97 ? 22.864 -7.221 -36.818 1.00 94.12 97 ASP A N 1
ATOM 740 C CA . ASP A 1 97 ? 21.773 -8.185 -36.979 1.00 94.12 97 ASP A CA 1
ATOM 741 C C . ASP A 1 97 ? 20.654 -7.940 -35.951 1.00 94.12 97 ASP A C 1
ATOM 743 O O . ASP A 1 97 ? 20.843 -7.991 -34.732 1.00 94.12 97 ASP A O 1
ATOM 747 N N . GLN A 1 98 ? 19.442 -7.698 -36.453 1.00 92.12 98 GLN A N 1
ATOM 748 C CA . GLN A 1 98 ? 18.306 -7.328 -35.611 1.00 92.12 98 GLN A CA 1
ATOM 749 C C . GLN A 1 98 ? 17.906 -8.426 -34.623 1.00 92.12 98 GLN A C 1
ATOM 751 O O . GLN A 1 98 ? 17.349 -8.121 -33.565 1.00 92.12 98 GLN A O 1
ATOM 756 N N . GLU A 1 99 ? 18.119 -9.699 -34.961 1.00 94.38 99 GLU A N 1
ATOM 757 C CA . GLU A 1 99 ? 17.773 -10.801 -34.071 1.00 94.38 99 GLU A CA 1
ATOM 758 C C . GLU A 1 99 ? 18.761 -10.895 -32.905 1.00 94.38 99 GLU A C 1
ATOM 760 O O . GLU A 1 99 ? 18.333 -11.043 -31.754 1.00 94.38 99 GLU A O 1
ATOM 765 N N . GLU A 1 100 ? 20.057 -10.745 -33.172 1.00 93.81 100 GLU A N 1
ATOM 766 C CA . GLU A 1 100 ? 21.091 -10.665 -32.141 1.00 93.81 100 GLU A CA 1
ATOM 767 C C . GLU A 1 100 ? 20.888 -9.440 -31.236 1.00 93.81 100 GLU A C 1
ATOM 769 O O . GLU A 1 100 ? 20.796 -9.585 -30.011 1.00 93.81 100 GLU A O 1
ATOM 774 N N . SER A 1 101 ? 20.664 -8.259 -31.820 1.00 94.75 101 SER A N 1
ATOM 775 C CA . SER A 1 101 ? 20.353 -7.032 -31.077 1.00 94.75 101 SER A CA 1
ATOM 776 C C . SER A 1 101 ? 19.093 -7.174 -30.216 1.00 94.75 101 SER A C 1
ATOM 778 O O . SER A 1 101 ? 19.087 -6.786 -29.043 1.00 94.75 101 SER A O 1
ATOM 780 N N . ALA A 1 102 ? 18.029 -7.805 -30.725 1.00 95.31 102 ALA A N 1
ATOM 781 C CA . ALA A 1 102 ? 16.818 -8.060 -29.941 1.00 95.31 102 ALA A CA 1
ATOM 782 C C . ALA A 1 102 ? 17.075 -8.978 -28.736 1.00 95.31 102 ALA A C 1
ATOM 784 O O . ALA A 1 102 ? 16.537 -8.737 -27.648 1.00 95.31 102 ALA A O 1
ATOM 785 N N . ARG A 1 103 ? 17.910 -10.012 -28.894 1.00 95.50 103 ARG A N 1
ATOM 786 C CA . ARG A 1 103 ? 18.303 -10.903 -27.789 1.00 95.50 103 ARG A CA 1
ATOM 787 C C . ARG A 1 103 ? 19.126 -10.158 -26.739 1.00 95.50 103 ARG A C 1
ATOM 789 O O . ARG A 1 103 ? 18.850 -10.321 -25.549 1.00 95.50 103 ARG A O 1
ATOM 796 N N . THR A 1 104 ? 20.059 -9.306 -27.159 1.00 95.81 104 THR A N 1
ATOM 797 C CA . THR A 1 104 ? 20.871 -8.462 -26.268 1.00 95.81 104 THR A CA 1
ATOM 798 C C . THR A 1 104 ? 20.006 -7.487 -25.468 1.00 95.81 104 THR A C 1
ATOM 800 O O . THR A 1 104 ? 20.108 -7.431 -24.238 1.00 95.81 104 THR A O 1
ATOM 803 N N . VAL A 1 105 ? 19.076 -6.787 -26.130 1.00 96.00 105 VAL A N 1
ATOM 804 C CA . VAL A 1 105 ? 18.115 -5.891 -25.463 1.00 96.00 105 VAL A CA 1
ATOM 805 C C . VAL A 1 105 ? 17.291 -6.656 -24.431 1.00 96.00 105 VAL A C 1
ATOM 807 O O . VAL A 1 105 ? 17.198 -6.230 -23.279 1.00 96.00 105 VAL A O 1
ATOM 810 N N . LEU A 1 106 ? 16.719 -7.806 -24.798 1.00 95.88 106 LEU A N 1
ATOM 811 C CA . LEU A 1 106 ? 15.891 -8.594 -23.883 1.00 95.88 106 LEU A CA 1
ATOM 812 C C . LEU A 1 106 ? 16.674 -9.157 -22.698 1.00 95.88 106 LEU A C 1
ATOM 814 O O . LEU A 1 106 ? 16.152 -9.175 -21.582 1.00 95.88 106 LEU A O 1
ATOM 818 N N . ALA A 1 107 ? 17.912 -9.601 -22.912 1.00 95.62 107 ALA A N 1
ATOM 819 C CA . ALA A 1 107 ? 18.785 -10.045 -21.832 1.00 95.62 107 ALA A CA 1
ATOM 820 C C . ALA A 1 107 ? 19.046 -8.906 -20.832 1.00 95.62 107 ALA A C 1
ATOM 822 O O . ALA A 1 107 ? 18.890 -9.103 -19.625 1.00 95.62 107 ALA A O 1
ATOM 823 N N . SER A 1 108 ? 19.341 -7.700 -21.331 1.00 95.56 108 SER A N 1
ATOM 824 C CA . SER A 1 108 ? 19.543 -6.501 -20.508 1.00 95.56 108 SER A CA 1
ATOM 825 C C . SER A 1 108 ? 18.277 -6.096 -19.746 1.00 95.56 108 SER A C 1
ATOM 827 O O . SER A 1 108 ? 18.324 -5.883 -18.532 1.00 95.56 108 SER A O 1
ATOM 829 N N . VAL A 1 109 ? 17.118 -6.077 -20.417 1.00 95.12 109 VAL A N 1
ATOM 830 C CA . VAL A 1 109 ? 15.818 -5.797 -19.784 1.00 95.12 109 VAL A CA 1
ATOM 831 C C . VAL A 1 109 ? 15.543 -6.792 -18.657 1.00 95.12 109 VAL A C 1
ATOM 833 O O . VAL A 1 109 ? 15.250 -6.381 -17.535 1.00 95.12 109 VAL A O 1
ATOM 836 N N . ARG A 1 110 ? 15.702 -8.098 -18.909 1.00 94.38 110 ARG A N 1
ATOM 837 C CA . ARG A 1 110 ? 15.497 -9.143 -17.893 1.00 94.38 110 ARG A CA 1
ATOM 838 C C . ARG A 1 110 ? 16.459 -9.002 -16.713 1.00 94.38 110 ARG A C 1
ATOM 840 O O . ARG A 1 110 ? 16.018 -9.153 -15.574 1.00 94.38 110 ARG A O 1
ATOM 847 N N . SER A 1 111 ? 17.737 -8.695 -16.955 1.00 93.38 111 SER A N 1
ATOM 848 C CA . SER A 1 111 ? 18.714 -8.459 -15.878 1.00 93.38 111 SER A CA 1
ATOM 849 C C . SER A 1 111 ? 18.273 -7.300 -14.992 1.00 93.38 111 SER A C 1
ATOM 851 O O . SER A 1 111 ? 18.104 -7.465 -13.785 1.00 93.38 111 SER A O 1
ATOM 853 N N . ARG A 1 112 ? 17.946 -6.157 -15.605 1.00 91.69 112 ARG A N 1
ATOM 854 C CA . ARG A 1 112 ? 17.500 -4.955 -14.889 1.00 91.69 112 ARG A CA 1
ATOM 855 C C . ARG A 1 112 ? 16.226 -5.191 -14.095 1.00 91.69 112 ARG A C 1
ATOM 857 O O . ARG A 1 112 ? 16.105 -4.703 -12.975 1.00 91.69 112 ARG A O 1
ATOM 864 N N . MET A 1 113 ? 15.272 -5.942 -14.639 1.00 90.62 113 MET A N 1
ATOM 865 C CA . MET A 1 113 ? 14.043 -6.289 -13.921 1.00 90.62 113 MET A CA 1
ATOM 866 C C . MET A 1 113 ? 14.312 -7.156 -12.687 1.00 90.62 113 MET A C 1
ATOM 868 O O . MET A 1 113 ? 13.666 -6.967 -11.659 1.00 90.62 113 MET A O 1
ATOM 872 N N . ARG A 1 114 ? 15.285 -8.071 -12.757 1.00 87.88 114 ARG A N 1
ATOM 873 C CA . ARG A 1 114 ? 15.696 -8.899 -11.613 1.00 87.88 114 ARG A CA 1
ATOM 874 C C . ARG A 1 114 ? 16.470 -8.098 -10.569 1.00 87.88 114 ARG A C 1
ATOM 876 O O . ARG A 1 114 ? 16.223 -8.271 -9.382 1.00 87.88 114 ARG A O 1
ATOM 883 N N . GLU A 1 115 ? 17.347 -7.193 -10.996 1.00 86.81 115 GLU A N 1
ATOM 884 C CA . GLU A 1 115 ? 18.102 -6.295 -10.108 1.00 86.81 115 GLU A CA 1
ATOM 885 C C . GLU A 1 115 ? 17.198 -5.291 -9.385 1.00 86.81 115 GLU A C 1
ATOM 887 O O . GLU A 1 115 ? 17.384 -5.012 -8.205 1.00 86.81 115 GLU A O 1
ATOM 892 N N . SER A 1 116 ? 16.187 -4.773 -10.085 1.00 76.81 116 SER A N 1
ATOM 893 C CA . SER A 1 116 ? 15.184 -3.861 -9.522 1.00 76.81 116 SER A CA 1
ATOM 894 C C . SER A 1 116 ? 14.035 -4.578 -8.813 1.00 76.81 116 SER A C 1
ATOM 896 O O . SER A 1 116 ? 13.090 -3.921 -8.368 1.00 76.81 116 SER A O 1
ATOM 898 N N . SER A 1 117 ? 14.106 -5.909 -8.681 1.00 73.62 117 SER A N 1
ATOM 899 C CA . SER A 1 117 ? 13.142 -6.666 -7.889 1.00 73.62 117 SER A CA 1
ATOM 900 C C . SER A 1 117 ? 13.078 -6.064 -6.484 1.00 73.62 117 SER A C 1
ATOM 902 O O . SER A 1 117 ? 14.130 -5.815 -5.886 1.00 73.62 117 SER A O 1
ATOM 904 N N . PRO A 1 118 ? 11.872 -5.820 -5.935 1.00 68.94 118 PRO A N 1
ATOM 905 C CA . PRO A 1 118 ? 11.724 -5.246 -4.608 1.00 68.94 118 PRO A CA 1
ATOM 906 C C . PRO A 1 118 ? 12.568 -6.051 -3.624 1.00 68.94 118 PRO A C 1
ATOM 908 O O . PRO A 1 118 ? 12.386 -7.264 -3.481 1.00 68.94 118 PRO A O 1
ATOM 911 N N . ALA A 1 119 ? 13.525 -5.369 -2.993 1.00 65.94 119 ALA A N 1
ATOM 912 C CA . ALA A 1 119 ? 14.409 -5.977 -2.019 1.00 65.94 119 ALA A CA 1
ATOM 913 C C . ALA A 1 119 ? 13.588 -6.708 -0.948 1.00 65.94 119 ALA A C 1
ATOM 915 O O . ALA A 1 119 ? 12.431 -6.375 -0.675 1.00 65.94 119 ALA A O 1
ATOM 916 N N . ALA A 1 120 ? 14.213 -7.676 -0.282 1.00 70.19 120 ALA A N 1
ATOM 917 C CA . ALA A 1 120 ? 13.641 -8.418 0.842 1.00 70.19 120 ALA A CA 1
ATOM 918 C C . ALA A 1 120 ? 13.364 -7.542 2.092 1.00 70.19 120 ALA A C 1
ATOM 920 O O . ALA A 1 120 ? 13.226 -8.071 3.197 1.00 70.19 120 ALA A O 1
ATOM 921 N N . GLU A 1 121 ? 13.302 -6.222 1.932 1.00 84.06 121 GLU A N 1
ATOM 922 C CA . GLU A 1 121 ? 12.983 -5.262 2.972 1.00 84.06 121 GLU A CA 1
ATOM 923 C C . GLU A 1 121 ? 11.519 -5.412 3.400 1.00 84.06 121 GLU A C 1
ATOM 925 O O . GLU A 1 121 ? 10.607 -5.570 2.580 1.00 84.06 121 GLU A O 1
ATOM 930 N N . GLU A 1 122 ? 11.312 -5.392 4.712 1.00 90.62 122 GLU A N 1
ATOM 931 C CA . GLU A 1 122 ? 9.985 -5.377 5.306 1.00 90.62 122 GLU A CA 1
ATOM 932 C C . GLU A 1 122 ? 9.415 -3.957 5.240 1.00 90.62 122 GLU A C 1
ATOM 934 O O . GLU A 1 122 ? 10.074 -2.986 5.606 1.00 90.62 122 GLU A O 1
ATOM 939 N N . ARG A 1 123 ? 8.171 -3.834 4.779 1.00 93.44 123 ARG A N 1
ATOM 940 C CA . ARG A 1 123 ? 7.440 -2.567 4.706 1.00 93.44 123 ARG A CA 1
ATOM 941 C C . ARG A 1 123 ? 6.165 -2.662 5.521 1.00 93.44 123 ARG A C 1
ATOM 943 O O . ARG A 1 123 ? 5.397 -3.608 5.352 1.00 93.44 123 ARG A O 1
ATOM 950 N N . GLU A 1 124 ? 5.924 -1.658 6.355 1.00 96.00 124 GLU A N 1
ATOM 951 C CA . GLU A 1 124 ? 4.693 -1.513 7.131 1.00 96.00 124 GLU A CA 1
ATOM 952 C C . GLU A 1 124 ? 3.774 -0.479 6.469 1.00 96.00 124 GLU A C 1
ATOM 954 O O . GLU A 1 124 ? 4.147 0.682 6.297 1.00 96.00 124 GLU A O 1
ATOM 959 N N . TYR A 1 125 ? 2.561 -0.900 6.119 1.00 97.12 125 TYR A N 1
ATOM 960 C CA . TYR A 1 125 ? 1.494 -0.036 5.621 1.00 97.12 125 TYR A CA 1
ATOM 961 C C . TYR A 1 125 ? 0.501 0.228 6.743 1.00 97.12 125 TYR A C 1
ATOM 963 O O . TYR A 1 125 ? -0.063 -0.719 7.277 1.00 97.12 125 TYR A O 1
ATOM 971 N N . ALA A 1 126 ? 0.283 1.492 7.097 1.00 97.25 126 ALA A N 1
ATOM 972 C CA . ALA A 1 126 ? -0.656 1.880 8.144 1.00 97.25 126 ALA A CA 1
ATOM 973 C C . ALA A 1 126 ? -1.913 2.511 7.535 1.00 97.25 126 ALA A C 1
ATOM 975 O O . ALA A 1 126 ? -1.818 3.432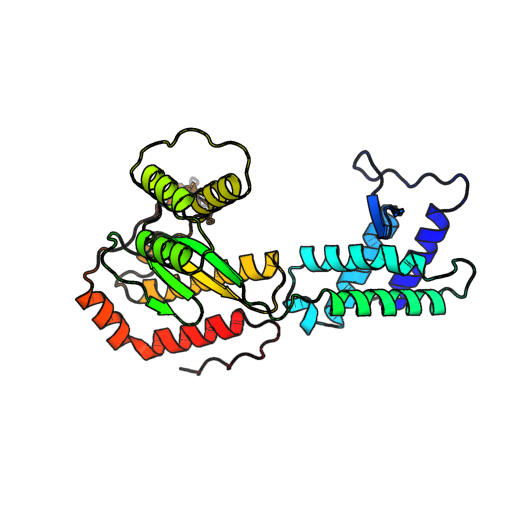 6.722 1.00 97.25 126 ALA A O 1
ATOM 976 N N . PHE A 1 127 ? -3.079 2.033 7.960 1.00 97.25 127 PHE A N 1
ATOM 977 C CA . PHE A 1 127 ? -4.383 2.535 7.543 1.00 97.25 127 PHE A CA 1
ATOM 978 C C . PHE A 1 127 ? -5.205 2.903 8.775 1.00 97.25 127 PHE A C 1
ATOM 980 O O . PHE A 1 127 ? -5.432 2.059 9.642 1.00 97.25 127 PHE A O 1
ATOM 987 N N . GLY A 1 128 ? -5.681 4.144 8.861 1.00 97.00 128 GLY A N 1
ATOM 988 C CA . GLY A 1 128 ? -6.721 4.498 9.823 1.00 97.00 128 GLY A CA 1
ATOM 989 C C . GLY A 1 128 ? -7.953 3.636 9.579 1.00 97.00 128 GLY A C 1
ATOM 990 O O . GLY A 1 128 ? -8.361 3.460 8.431 1.00 97.00 128 GLY A O 1
ATOM 991 N N . CYS A 1 129 ? -8.527 3.074 10.638 1.00 96.06 129 CYS A N 1
ATOM 992 C CA . CYS A 1 129 ? -9.698 2.221 10.521 1.00 96.06 129 CYS A CA 1
ATOM 993 C C . CYS A 1 129 ? -10.700 2.423 11.658 1.00 96.06 129 CYS A C 1
ATOM 995 O O . CYS A 1 129 ? -10.356 2.779 12.791 1.00 96.06 129 CYS A O 1
ATOM 997 N N . THR A 1 130 ? -11.966 2.182 11.339 1.00 94.81 130 THR A N 1
ATOM 998 C CA . THR A 1 130 ? -13.032 2.045 12.327 1.00 94.81 130 THR A CA 1
ATOM 999 C C . THR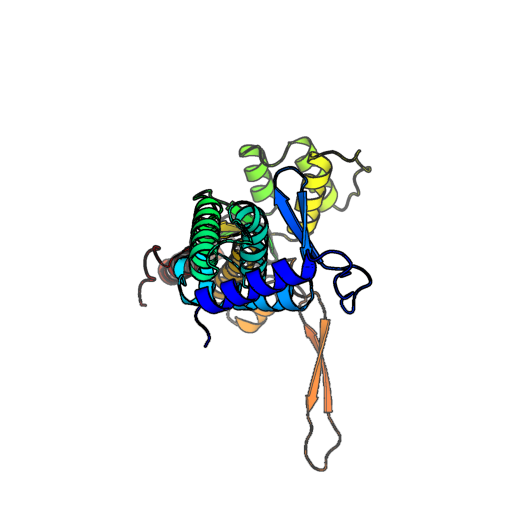 A 1 130 ? -13.245 0.564 12.586 1.00 94.81 130 THR A C 1
ATOM 1001 O O . THR A 1 130 ? -13.633 -0.168 11.679 1.00 94.81 130 THR A O 1
ATOM 1004 N N . LEU A 1 131 ? -12.970 0.142 13.819 1.00 93.81 131 LEU A N 1
ATOM 1005 C CA . LEU A 1 131 ? -13.097 -1.249 14.244 1.00 93.81 131 LEU A CA 1
ATOM 1006 C C . LEU A 1 131 ? -14.018 -1.365 15.458 1.00 93.81 131 LEU A C 1
ATOM 1008 O O . LEU A 1 131 ? -15.060 -1.998 15.383 1.00 93.81 131 LEU A O 1
ATOM 1012 N N . PHE A 1 132 ? -13.695 -0.674 16.548 1.00 94.38 132 PHE A N 1
ATOM 1013 C CA . PHE A 1 132 ? -14.546 -0.601 17.735 1.00 94.38 132 PHE A CA 1
ATOM 1014 C C . PHE A 1 132 ? -15.035 0.828 17.968 1.00 94.38 132 PHE A C 1
ATOM 1016 O O . PHE A 1 132 ? -14.402 1.803 17.546 1.00 94.38 132 PHE A O 1
ATOM 1023 N N . GLY A 1 133 ? -16.190 0.947 18.627 1.00 90.69 133 GLY A N 1
ATOM 1024 C CA . GLY A 1 133 ? -16.771 2.236 19.015 1.00 90.69 133 GLY A CA 1
ATOM 1025 C C . GLY A 1 133 ? -16.019 2.928 20.160 1.00 90.69 133 GLY A C 1
ATOM 1026 O O . GLY A 1 133 ? -16.182 4.127 20.367 1.00 90.69 133 GLY A O 1
ATOM 1027 N N . ASN A 1 134 ? -15.180 2.188 20.881 1.00 92.19 134 ASN A N 1
ATOM 1028 C CA . ASN A 1 134 ? -14.324 2.634 21.979 1.00 92.19 134 ASN A CA 1
ATOM 1029 C C . ASN A 1 134 ? -12.850 2.324 21.678 1.00 92.19 134 ASN A C 1
ATOM 1031 O O . ASN A 1 134 ? -12.560 1.554 20.773 1.00 92.19 134 ASN A O 1
ATOM 1035 N N . SER A 1 135 ? -11.918 2.916 22.429 1.00 91.94 135 SER A N 1
ATOM 1036 C CA . SER A 1 135 ? -10.464 2.709 22.281 1.00 91.94 135 SER A CA 1
ATOM 1037 C C . SER A 1 135 ? -9.858 1.846 23.394 1.00 91.94 135 SER A C 1
ATOM 1039 O O . SER A 1 135 ? -8.655 1.915 23.634 1.00 91.94 135 SER A O 1
ATOM 1041 N N . ASP A 1 136 ? -10.690 1.088 24.112 1.00 93.38 136 ASP A N 1
ATOM 1042 C CA . ASP A 1 136 ? -10.278 0.338 25.309 1.00 93.38 136 ASP A CA 1
ATOM 1043 C C . ASP A 1 136 ? -9.646 -1.019 24.972 1.00 93.38 136 ASP A C 1
ATOM 1045 O O . ASP A 1 136 ? -9.049 -1.660 25.838 1.00 93.38 136 ASP A O 1
ATOM 1049 N N . ILE A 1 137 ? -9.787 -1.472 23.722 1.00 96.75 137 ILE A N 1
ATOM 1050 C CA . ILE A 1 137 ? -9.202 -2.730 23.261 1.00 96.75 137 ILE A CA 1
ATOM 1051 C C . ILE A 1 137 ? -7.732 -2.479 22.913 1.00 96.75 137 ILE A C 1
ATOM 1053 O O . ILE A 1 137 ? -7.478 -1.654 22.026 1.00 96.75 137 ILE A O 1
ATOM 1057 N N . PRO A 1 138 ? -6.776 -3.142 23.594 1.00 96.56 138 PRO A N 1
ATOM 1058 C CA . PRO A 1 138 ? -5.350 -2.965 23.333 1.00 96.56 138 PRO A CA 1
ATOM 1059 C C . PRO A 1 138 ? -4.970 -3.480 21.943 1.00 96.56 138 PRO A C 1
ATOM 1061 O O . PRO A 1 138 ? -5.772 -4.128 21.268 1.00 96.56 138 PRO A O 1
ATOM 1064 N N . GLY A 1 139 ? -3.736 -3.209 21.517 1.00 97.00 139 GLY A N 1
ATOM 1065 C CA . GLY A 1 139 ? -3.231 -3.756 20.266 1.00 97.00 139 GLY A CA 1
ATOM 1066 C C . GLY A 1 139 ? -3.240 -5.292 20.209 1.00 97.00 139 GLY A C 1
ATOM 1067 O O . GLY A 1 139 ? -2.898 -5.956 21.187 1.00 97.00 139 GLY A O 1
ATOM 1068 N N . PHE A 1 140 ? -3.601 -5.855 19.055 1.00 97.69 140 PHE A N 1
ATOM 1069 C CA . PHE A 1 140 ? -3.593 -7.300 18.789 1.00 97.69 140 PHE A CA 1
ATOM 1070 C C . PHE A 1 140 ? -3.282 -7.597 17.315 1.00 97.69 140 PHE A C 1
ATOM 1072 O O . PHE A 1 140 ? -3.390 -6.721 16.452 1.00 97.69 140 PHE A O 1
ATOM 1079 N N . ASP A 1 141 ? -2.913 -8.845 17.026 1.00 98.12 141 ASP A N 1
ATOM 1080 C CA . ASP A 1 141 ? -2.444 -9.281 15.710 1.00 98.12 141 ASP A CA 1
ATOM 1081 C C . ASP A 1 141 ? -3.356 -10.375 15.114 1.00 98.12 141 ASP A C 1
ATOM 1083 O O . ASP A 1 141 ? -3.812 -11.278 15.813 1.00 98.12 141 ASP A O 1
ATOM 1087 N N . ILE A 1 142 ? -3.589 -10.313 13.801 1.00 97.69 142 ILE A N 1
ATOM 1088 C CA . ILE A 1 142 ? -4.161 -11.383 12.970 1.00 97.69 142 ILE A CA 1
ATOM 1089 C C . ILE A 1 142 ? -3.155 -11.643 11.845 1.00 97.69 142 ILE A C 1
ATOM 1091 O O . ILE A 1 142 ? -3.149 -10.972 10.807 1.00 97.69 142 ILE A O 1
ATOM 1095 N N . GLY A 1 143 ? -2.246 -12.591 12.082 1.00 95.75 143 GLY A N 1
ATOM 1096 C CA . GLY A 1 143 ? -1.113 -12.850 11.193 1.00 95.75 143 GLY A CA 1
ATOM 1097 C C . GLY A 1 143 ? -0.250 -11.590 10.997 1.00 95.75 143 GLY A C 1
ATOM 1098 O O . GLY A 1 143 ? 0.245 -11.040 11.977 1.00 95.75 143 GLY A O 1
ATOM 1099 N N . PRO A 1 144 ? -0.046 -11.106 9.756 1.00 96.81 144 PRO A N 1
ATOM 1100 C CA . PRO A 1 144 ? 0.778 -9.926 9.475 1.00 96.81 144 PRO A CA 1
ATOM 1101 C C . PRO A 1 144 ? 0.040 -8.585 9.665 1.00 96.81 144 PRO A C 1
ATOM 1103 O O . PRO A 1 144 ? 0.622 -7.533 9.382 1.00 96.81 144 PRO A O 1
ATOM 1106 N N . VAL A 1 145 ? -1.234 -8.611 10.076 1.00 98.38 145 VAL A N 1
ATOM 1107 C CA . VAL A 1 145 ? -2.060 -7.419 10.316 1.00 98.38 145 VAL A CA 1
ATOM 1108 C C . VAL A 1 145 ? -2.142 -7.154 11.812 1.00 98.38 145 VAL A C 1
ATOM 1110 O O . VAL A 1 145 ? -2.649 -7.980 12.562 1.00 98.38 145 VAL A O 1
ATOM 1113 N N . ARG A 1 146 ? -1.700 -5.972 12.225 1.00 98.44 146 ARG A N 1
ATOM 1114 C CA . ARG A 1 146 ? -1.740 -5.488 13.603 1.00 98.44 146 ARG A CA 1
ATOM 1115 C C . ARG A 1 146 ? -2.767 -4.377 13.737 1.00 98.44 146 ARG A C 1
ATOM 1117 O O . ARG A 1 146 ? -2.656 -3.365 13.046 1.00 98.44 146 ARG A O 1
ATOM 1124 N N . PHE A 1 147 ? -3.737 -4.537 14.625 1.00 98.31 147 PHE A N 1
ATOM 1125 C CA . PHE A 1 147 ? -4.673 -3.475 14.990 1.00 98.31 147 PHE A CA 1
ATOM 1126 C C . PHE A 1 147 ? -4.226 -2.844 16.295 1.00 98.31 147 PHE A C 1
ATOM 1128 O O . PHE A 1 147 ? -3.948 -3.555 17.250 1.00 98.31 147 PHE A O 1
ATOM 1135 N N . GLU A 1 148 ? -4.173 -1.517 16.350 1.00 98.00 148 GLU A N 1
ATOM 1136 C CA . GLU A 1 148 ? -3.794 -0.769 17.553 1.00 98.00 148 GLU A CA 1
ATOM 1137 C C . GLU A 1 148 ? -4.678 0.470 17.711 1.00 98.00 148 GLU A C 1
ATOM 1139 O O . GLU A 1 148 ? -5.002 1.112 16.703 1.00 98.00 148 GLU A O 1
ATOM 1144 N N . PRO A 1 149 ? -5.019 0.884 18.944 1.00 97.50 149 PRO A N 1
ATOM 1145 C CA . PRO A 1 149 ? -5.495 2.238 19.189 1.00 97.50 149 PRO A CA 1
ATOM 1146 C C . PRO A 1 149 ? -4.499 3.256 18.624 1.00 97.50 149 PRO A C 1
ATOM 1148 O O . PRO A 1 149 ? -3.284 3.111 18.788 1.00 97.50 149 PRO A O 1
ATOM 1151 N N . ARG A 1 150 ? -4.985 4.330 17.990 1.00 96.69 150 ARG A N 1
ATOM 1152 C CA . ARG A 1 150 ? -4.107 5.291 17.288 1.00 96.69 150 ARG A CA 1
ATOM 1153 C C . ARG A 1 150 ? -2.999 5.897 18.158 1.00 96.69 150 ARG A C 1
ATOM 1155 O O . ARG A 1 150 ? -1.923 6.212 17.656 1.00 96.69 150 ARG A O 1
ATOM 1162 N N . GLU A 1 151 ? -3.252 6.071 19.456 1.00 97.25 151 GLU A N 1
ATOM 1163 C CA . GLU A 1 151 ? -2.272 6.620 20.402 1.00 97.25 151 GLU A CA 1
ATOM 1164 C C . GLU A 1 151 ? -1.176 5.607 20.748 1.00 97.25 151 GLU A C 1
ATOM 1166 O O . GLU A 1 151 ? -0.009 5.988 20.886 1.00 97.25 151 GLU A O 1
ATOM 1171 N N . GLU A 1 152 ? -1.529 4.323 20.846 1.00 97.88 152 GLU A N 1
ATOM 1172 C CA . GLU A 1 152 ? -0.575 3.229 21.038 1.00 97.88 152 GLU A CA 1
ATOM 1173 C C . GLU A 1 152 ? 0.302 3.084 19.791 1.00 97.88 152 GLU A C 1
ATOM 1175 O O . GLU A 1 152 ? 1.530 3.133 19.893 1.00 97.88 152 GLU A O 1
ATOM 1180 N N . TRP A 1 153 ? -0.321 3.060 18.608 1.00 98.19 153 TRP A N 1
ATOM 1181 C CA . TRP A 1 153 ? 0.373 3.053 17.321 1.00 98.19 153 TRP A CA 1
ATOM 1182 C C . TRP A 1 153 ? 1.365 4.218 17.196 1.00 98.19 153 TRP A C 1
ATOM 1184 O O . TRP A 1 153 ? 2.543 4.017 16.894 1.00 98.19 153 TRP A O 1
ATOM 1194 N N . LEU A 1 154 ? 0.927 5.448 17.493 1.00 97.94 154 LEU A N 1
ATOM 1195 C CA . LEU A 1 154 ? 1.794 6.625 17.422 1.00 97.94 154 LEU A CA 1
ATOM 1196 C C . LEU A 1 154 ? 2.959 6.519 18.413 1.00 97.94 154 LEU A C 1
ATOM 1198 O O . LEU A 1 154 ? 4.081 6.904 18.094 1.00 97.94 154 LEU A O 1
ATOM 1202 N N . SER A 1 155 ? 2.714 5.978 19.606 1.00 98.19 155 SER A N 1
ATOM 1203 C CA . SER A 1 155 ? 3.753 5.771 20.619 1.00 98.19 155 SER A CA 1
ATOM 1204 C C . SER A 1 155 ? 4.781 4.728 20.171 1.00 98.19 155 SER A C 1
ATOM 1206 O O . SER A 1 155 ? 5.983 4.976 20.299 1.00 98.19 155 SER A O 1
ATOM 1208 N N . ARG A 1 156 ? 4.339 3.630 19.544 1.00 97.81 156 ARG A N 1
ATOM 1209 C CA . ARG A 1 156 ? 5.216 2.632 18.910 1.00 97.81 156 ARG A CA 1
ATOM 1210 C C . ARG A 1 156 ? 6.069 3.255 17.804 1.00 97.81 156 ARG A C 1
ATOM 1212 O O . ARG A 1 156 ? 7.274 3.023 17.769 1.00 97.81 156 ARG A O 1
ATOM 1219 N N . LYS A 1 157 ? 5.482 4.108 16.958 1.00 97.75 157 LYS A N 1
ATOM 1220 C CA . LYS A 1 157 ? 6.201 4.816 15.883 1.00 97.75 157 LYS A CA 1
ATOM 1221 C C . LYS A 1 157 ? 7.190 5.876 16.371 1.00 97.75 157 LYS A C 1
ATOM 1223 O O . LYS A 1 157 ? 8.157 6.183 15.677 1.00 97.75 157 LYS A O 1
ATOM 1228 N N . ILE A 1 158 ? 6.990 6.424 17.570 1.00 97.56 158 ILE A N 1
ATOM 1229 C CA . ILE A 1 158 ? 8.012 7.244 18.238 1.00 97.56 158 ILE A CA 1
ATOM 1230 C C . ILE A 1 158 ? 9.160 6.358 18.727 1.00 97.56 158 ILE A C 1
ATOM 1232 O O . ILE A 1 158 ? 10.319 6.722 18.550 1.00 97.56 158 ILE A O 1
ATOM 1236 N N . ALA A 1 159 ? 8.850 5.209 19.334 1.00 97.62 159 ALA A N 1
ATOM 1237 C CA . ALA A 1 159 ? 9.856 4.289 19.862 1.00 97.62 159 ALA A CA 1
ATOM 1238 C C . ALA A 1 159 ? 10.756 3.697 18.760 1.00 97.62 159 ALA A C 1
ATOM 1240 O O . ALA A 1 159 ? 11.948 3.514 18.991 1.00 97.62 159 ALA A O 1
ATOM 1241 N N . SER A 1 160 ? 10.219 3.469 17.556 1.00 95.38 160 SER A N 1
ATOM 1242 C CA . SER A 1 160 ? 10.989 3.037 16.378 1.00 95.38 160 SER A CA 1
ATOM 1243 C C . SER A 1 160 ? 11.753 4.163 15.666 1.00 95.38 160 SER A C 1
ATOM 1245 O O . SER A 1 160 ? 12.449 3.896 14.694 1.00 95.38 160 SER A O 1
ATOM 1247 N N . ASN A 1 161 ? 11.654 5.415 16.131 1.00 95.50 161 ASN A N 1
ATOM 1248 C CA . ASN A 1 161 ? 12.186 6.617 15.470 1.00 95.50 161 ASN A CA 1
ATOM 1249 C C . ASN A 1 161 ? 11.604 6.917 14.070 1.00 95.50 161 ASN A C 1
ATOM 1251 O O . ASN A 1 161 ? 12.130 7.778 13.359 1.00 95.50 161 ASN A O 1
ATOM 1255 N N . ASP A 1 162 ? 10.483 6.296 13.693 1.00 93.38 162 ASP A N 1
ATOM 1256 C CA . ASP A 1 162 ? 9.772 6.611 12.445 1.00 93.38 162 ASP A CA 1
ATOM 1257 C C . ASP A 1 162 ? 9.139 8.016 12.509 1.00 93.38 162 ASP A C 1
ATOM 1259 O O . ASP A 1 162 ? 9.130 8.775 11.529 1.00 93.38 162 ASP A O 1
ATOM 1263 N N . VAL A 1 163 ? 8.642 8.394 13.695 1.00 95.69 163 VAL A N 1
ATOM 1264 C CA . VAL A 1 163 ? 7.970 9.673 13.964 1.00 95.69 163 VAL A CA 1
ATOM 1265 C C . VAL A 1 163 ? 8.676 10.433 15.086 1.00 95.69 163 VAL A C 1
ATOM 1267 O O . VAL A 1 163 ? 8.840 9.947 16.202 1.00 95.69 163 VAL A O 1
ATOM 1270 N N . THR A 1 164 ? 9.046 11.690 14.830 1.00 96.75 164 THR A N 1
ATOM 1271 C CA . THR A 1 164 ? 9.688 12.534 15.847 1.00 96.75 164 THR A CA 1
ATOM 1272 C C . THR A 1 164 ? 8.698 12.961 16.938 1.00 96.75 164 THR A C 1
ATOM 1274 O O . THR A 1 164 ? 7.515 13.188 16.673 1.00 96.75 164 THR A O 1
ATOM 1277 N N . LYS A 1 165 ? 9.179 13.170 18.176 1.00 97.50 165 LYS A N 1
ATOM 1278 C CA . LYS A 1 165 ? 8.343 13.620 19.316 1.00 97.50 165 LYS A CA 1
ATOM 1279 C C . LYS A 1 165 ? 7.556 14.906 19.014 1.00 97.50 165 LYS A C 1
ATOM 1281 O O . LYS A 1 165 ? 6.419 15.061 19.460 1.00 97.50 165 LYS A O 1
ATOM 1286 N N . ILE A 1 166 ? 8.149 15.824 18.243 1.00 96.31 166 ILE A N 1
ATOM 1287 C CA . ILE A 1 166 ? 7.511 17.080 17.814 1.00 96.31 166 ILE A CA 1
ATOM 1288 C C . ILE A 1 166 ? 6.331 16.792 16.884 1.00 96.31 166 ILE A C 1
ATOM 1290 O O . ILE A 1 166 ? 5.240 17.322 17.099 1.00 96.31 166 ILE A O 1
ATOM 1294 N N . THR A 1 167 ? 6.543 15.942 15.877 1.00 96.81 167 THR A N 1
ATOM 1295 C CA . THR A 1 167 ? 5.499 15.525 14.933 1.00 96.81 167 THR A CA 1
ATOM 1296 C C . THR A 1 167 ? 4.360 14.830 15.672 1.00 96.81 167 THR A C 1
ATOM 1298 O O . THR A 1 167 ? 3.210 15.242 15.543 1.00 96.81 167 THR A O 1
ATOM 1301 N N . ALA A 1 168 ? 4.672 13.882 16.560 1.00 97.38 168 ALA A N 1
ATOM 1302 C CA . ALA A 1 168 ? 3.671 13.188 17.365 1.00 97.38 168 ALA A CA 1
ATOM 1303 C C . ALA A 1 168 ? 2.829 14.135 18.235 1.00 97.38 168 ALA A C 1
ATOM 1305 O O . ALA A 1 168 ? 1.606 14.026 18.272 1.00 97.38 168 ALA A O 1
ATOM 1306 N N . ARG A 1 169 ? 3.452 15.116 18.905 1.00 97.50 169 ARG A N 1
ATOM 1307 C CA . ARG A 1 169 ? 2.719 16.127 19.687 1.00 97.50 169 ARG A CA 1
ATOM 1308 C C . ARG A 1 169 ? 1.706 16.891 18.829 1.00 97.50 169 ARG A C 1
ATOM 1310 O O . ARG A 1 169 ? 0.615 17.195 19.301 1.00 97.50 169 ARG A O 1
ATOM 1317 N N . ARG A 1 170 ? 2.063 17.231 17.590 1.00 96.88 170 ARG A N 1
ATOM 1318 C CA . ARG A 1 170 ? 1.200 17.992 16.671 1.00 96.88 170 ARG A CA 1
ATOM 1319 C C . ARG A 1 170 ? 0.077 17.142 16.083 1.00 96.88 170 ARG A C 1
ATOM 1321 O O . ARG A 1 170 ? -1.050 17.624 15.992 1.00 96.88 170 ARG A O 1
ATOM 1328 N N . VAL A 1 171 ? 0.365 15.882 15.768 1.00 96.94 171 VAL A N 1
ATOM 1329 C CA . VAL A 1 171 ? -0.649 14.892 15.383 1.00 96.94 171 VAL A CA 1
ATOM 1330 C C . VAL A 1 171 ? -1.683 14.738 16.504 1.00 96.94 171 VAL A C 1
ATOM 1332 O O . VAL A 1 171 ? -2.867 14.940 16.254 1.00 96.94 171 VAL A O 1
ATOM 1335 N N . ARG A 1 172 ? -1.250 14.549 17.760 1.00 97.44 172 ARG A N 1
ATOM 1336 C CA . ARG A 1 172 ? -2.150 14.504 18.932 1.00 97.44 172 ARG A CA 1
ATOM 1337 C C . ARG A 1 172 ? -2.988 15.771 19.100 1.00 97.44 172 ARG A C 1
ATOM 1339 O O . ARG A 1 172 ? -4.178 15.689 19.386 1.00 97.44 172 ARG A O 1
ATOM 1346 N N . LEU A 1 173 ? -2.392 16.952 18.901 1.00 96.62 173 LEU A N 1
ATOM 1347 C CA . LEU A 1 173 ? -3.148 18.212 18.924 1.00 96.62 173 LEU A CA 1
ATOM 1348 C C . LEU A 1 173 ? -4.253 18.216 17.860 1.00 96.62 173 LEU A C 1
ATOM 1350 O O . LEU A 1 173 ? -5.393 18.554 18.179 1.00 96.62 173 LEU A O 1
ATOM 1354 N N . THR A 1 174 ? -3.941 17.774 16.643 1.00 95.88 174 THR A N 1
ATOM 1355 C CA . THR A 1 174 ? -4.915 17.670 15.546 1.00 95.88 174 THR A CA 1
ATOM 1356 C C . THR A 1 174 ? -6.028 16.676 15.872 1.00 95.88 174 THR A C 1
ATOM 1358 O O . THR A 1 174 ? -7.202 17.010 15.743 1.00 95.88 174 THR A O 1
ATOM 1361 N N . TRP A 1 175 ? -5.688 15.500 16.402 1.00 95.12 175 TRP A N 1
ATOM 1362 C CA . TRP A 1 175 ? -6.657 14.495 16.853 1.00 95.12 175 TRP A CA 1
ATOM 1363 C C . TRP A 1 175 ? -7.535 14.954 18.021 1.00 95.12 175 TRP A C 1
ATOM 1365 O O . TRP A 1 175 ? -8.654 14.468 18.163 1.00 95.12 175 TRP A O 1
ATOM 1375 N N . SER A 1 176 ? -7.065 15.915 18.823 1.00 95.44 176 SER A N 1
ATOM 1376 C CA . SER A 1 176 ? -7.867 16.585 19.859 1.00 95.44 176 SER A CA 1
ATOM 1377 C C . SER A 1 176 ? -8.781 17.702 19.320 1.00 95.44 176 SER A C 1
ATOM 1379 O O . SER A 1 176 ? -9.403 18.414 20.105 1.00 95.44 176 SER A O 1
ATOM 1381 N N . GLY A 1 177 ? -8.839 17.895 17.996 1.00 95.81 177 GLY A N 1
ATOM 1382 C CA . GLY A 1 177 ? -9.656 18.915 17.327 1.00 95.81 177 GLY A CA 1
ATOM 1383 C C . GLY A 1 177 ? -9.000 20.296 17.238 1.00 95.81 177 GLY A C 1
ATOM 1384 O O . GLY A 1 177 ? -9.623 21.250 16.779 1.00 95.81 177 GLY A O 1
ATOM 1385 N N . LYS A 1 178 ? -7.739 20.433 17.662 1.00 96.50 178 LYS A N 1
ATOM 1386 C CA . LYS A 1 178 ? -7.001 21.701 17.607 1.00 96.50 178 LYS A CA 1
ATOM 1387 C C . LYS A 1 178 ? -6.202 21.788 16.315 1.00 96.50 178 LYS A C 1
ATOM 1389 O O . LYS A 1 178 ? -5.432 20.891 16.002 1.00 96.50 178 LYS A O 1
ATOM 1394 N N . THR A 1 179 ? -6.287 22.907 15.606 1.00 93.94 179 THR A N 1
ATOM 1395 C CA . THR A 1 179 ? -5.491 23.136 14.391 1.00 93.94 179 THR A CA 1
ATOM 1396 C C . THR A 1 179 ? -4.097 23.664 14.749 1.00 93.94 179 THR A C 1
ATOM 1398 O O . THR A 1 179 ? -3.981 24.798 15.233 1.00 93.94 179 THR A O 1
ATOM 1401 N N . PRO A 1 180 ? -3.013 22.898 14.539 1.00 92.12 180 PRO A N 1
ATOM 1402 C CA . PRO A 1 180 ? -1.674 23.384 14.832 1.00 92.12 180 PRO A CA 1
ATOM 1403 C C . PRO A 1 180 ? -1.247 24.452 13.810 1.00 92.12 180 PRO A C 1
ATOM 1405 O O . PRO A 1 180 ? -1.650 24.430 12.649 1.00 92.12 180 PRO A O 1
ATOM 1408 N N . ARG A 1 181 ? -0.375 25.389 14.214 1.00 94.06 181 ARG A N 1
ATOM 1409 C CA . ARG A 1 181 ? 0.185 26.394 13.286 1.00 94.06 181 ARG A CA 1
ATOM 1410 C C . ARG A 1 181 ? 0.911 25.718 12.119 1.00 94.06 181 ARG A C 1
ATOM 1412 O O . ARG A 1 181 ? 1.579 24.700 12.325 1.00 94.06 181 ARG A O 1
ATOM 1419 N N . LYS A 1 182 ? 0.832 26.317 10.926 1.00 92.81 182 LYS A N 1
ATOM 1420 C CA . LYS A 1 182 ? 1.494 25.831 9.704 1.00 92.81 182 LYS A CA 1
ATOM 1421 C C . LYS A 1 182 ? 3.012 25.740 9.900 1.00 92.81 182 LYS A C 1
ATOM 1423 O O . LYS A 1 182 ? 3.634 26.670 10.407 1.00 92.81 182 LYS A O 1
ATOM 1428 N N . ARG A 1 183 ? 3.605 24.615 9.495 1.00 90.19 183 ARG A N 1
ATOM 1429 C CA . ARG A 1 183 ? 5.054 24.370 9.554 1.00 90.19 183 ARG A CA 1
ATOM 1430 C C . ARG A 1 183 ? 5.726 24.790 8.241 1.00 90.19 183 ARG A C 1
ATOM 1432 O O . ARG A 1 183 ? 5.090 24.788 7.186 1.00 90.19 183 ARG A O 1
ATOM 1439 N N . LYS A 1 184 ? 7.022 25.121 8.290 1.00 93.75 184 LYS A N 1
ATOM 1440 C CA . LYS A 1 184 ? 7.861 25.222 7.082 1.00 93.75 184 LYS A CA 1
ATOM 1441 C C . LYS A 1 184 ? 7.871 23.866 6.364 1.00 93.75 184 LYS A C 1
ATOM 1443 O O . LYS A 1 184 ? 7.805 22.828 7.017 1.00 93.75 184 LYS A O 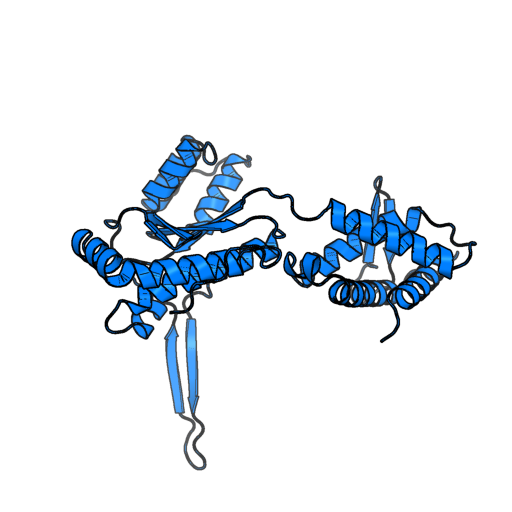1
ATOM 1448 N N . ARG A 1 185 ? 7.966 23.873 5.032 1.00 92.06 185 ARG A N 1
ATOM 1449 C CA . ARG A 1 185 ? 8.040 22.654 4.215 1.00 92.06 185 ARG A CA 1
ATOM 1450 C C . ARG A 1 185 ? 9.355 21.913 4.500 1.00 92.06 185 ARG A C 1
ATOM 1452 O O . ARG A 1 185 ? 10.388 22.242 3.930 1.00 92.06 185 ARG A O 1
ATOM 1459 N N . THR A 1 186 ? 9.306 20.960 5.424 1.00 94.94 186 THR A N 1
ATOM 1460 C CA . THR A 1 186 ? 10.403 20.060 5.812 1.00 94.94 186 THR A CA 1
ATOM 1461 C C . THR A 1 186 ? 9.944 18.608 5.683 1.00 94.94 186 THR A C 1
ATOM 1463 O O . THR A 1 186 ? 8.743 18.358 5.584 1.00 94.94 186 THR A O 1
ATOM 1466 N N . ILE A 1 187 ? 10.871 17.645 5.736 1.00 91.81 187 ILE A N 1
ATOM 1467 C CA . ILE A 1 187 ? 10.543 16.205 5.713 1.00 91.81 187 ILE A CA 1
ATOM 1468 C C . ILE A 1 187 ? 9.542 15.856 6.821 1.00 91.81 187 ILE A C 1
ATOM 1470 O O . ILE A 1 187 ? 8.524 15.231 6.556 1.00 91.81 187 ILE A O 1
ATOM 1474 N N . ASP A 1 188 ? 9.757 16.353 8.040 1.00 91.94 188 ASP A N 1
ATOM 1475 C CA . ASP A 1 188 ? 8.803 16.140 9.130 1.00 91.94 188 ASP A CA 1
ATOM 1476 C C . ASP A 1 188 ? 7.409 16.726 8.861 1.00 91.94 188 ASP A C 1
ATOM 1478 O O . ASP A 1 188 ? 6.427 16.200 9.366 1.00 91.94 188 ASP A O 1
ATOM 1482 N N . ALA A 1 189 ? 7.304 17.829 8.110 1.00 93.38 189 ALA A N 1
ATOM 1483 C CA . ALA A 1 189 ? 6.005 18.406 7.764 1.00 93.38 189 ALA A CA 1
ATOM 1484 C C . ALA A 1 189 ? 5.255 17.521 6.756 1.00 93.38 189 ALA A C 1
ATOM 1486 O O . ALA A 1 189 ? 4.031 17.456 6.804 1.00 93.38 189 ALA A O 1
ATOM 1487 N N . LEU A 1 190 ? 5.989 16.841 5.866 1.00 93.12 190 LEU A N 1
ATOM 1488 C CA . LEU A 1 190 ? 5.427 15.820 4.982 1.00 93.12 190 LEU A CA 1
ATOM 1489 C C . LEU A 1 190 ? 4.991 14.599 5.794 1.00 93.12 190 LEU A C 1
ATOM 1491 O O . LEU A 1 190 ? 3.828 14.244 5.723 1.00 93.12 190 LEU A O 1
ATOM 1495 N N . ARG A 1 191 ? 5.848 14.065 6.677 1.00 92.50 191 ARG A N 1
ATOM 1496 C CA . ARG A 1 191 ? 5.490 12.941 7.564 1.00 92.50 191 ARG A CA 1
ATOM 1497 C C . ARG A 1 191 ? 4.282 13.247 8.454 1.00 92.50 191 ARG A C 1
ATOM 1499 O O . ARG A 1 191 ? 3.422 12.396 8.623 1.00 92.50 191 ARG A O 1
ATOM 1506 N N . GLU A 1 192 ? 4.203 14.455 9.019 1.00 94.56 192 GLU A N 1
ATOM 1507 C CA . GLU A 1 192 ? 3.038 14.918 9.790 1.00 94.56 192 GLU A CA 1
ATOM 1508 C C . GLU A 1 192 ? 1.759 14.831 8.957 1.00 94.56 192 GLU A C 1
ATOM 1510 O O . GLU A 1 192 ? 0.756 14.298 9.424 1.00 94.56 192 GLU A O 1
ATOM 1515 N N . ARG A 1 193 ? 1.814 15.328 7.719 1.00 94.56 193 ARG A N 1
ATOM 1516 C CA . ARG A 1 193 ? 0.695 15.263 6.786 1.00 94.56 193 ARG A CA 1
ATOM 1517 C C . ARG A 1 193 ? 0.366 13.823 6.406 1.00 94.56 193 ARG A C 1
ATOM 1519 O O . ARG A 1 193 ? -0.798 13.472 6.469 1.00 94.56 193 ARG A O 1
ATOM 1526 N N . ASP A 1 194 ? 1.353 12.998 6.082 1.00 94.25 194 ASP A N 1
ATOM 1527 C CA . ASP A 1 194 ? 1.140 11.607 5.675 1.00 94.25 194 ASP A CA 1
ATOM 1528 C C . ASP A 1 194 ? 0.481 10.789 6.799 1.00 94.25 194 ASP A C 1
ATOM 1530 O O . ASP A 1 194 ? -0.402 9.976 6.541 1.00 94.25 194 ASP A O 1
ATOM 1534 N N . VAL A 1 195 ? 0.845 11.042 8.064 1.00 95.12 195 VAL A N 1
ATOM 1535 C CA . VAL A 1 195 ? 0.180 10.429 9.226 1.00 95.12 195 VAL A CA 1
ATOM 1536 C C . VAL A 1 195 ? -1.271 10.896 9.343 1.00 95.12 195 VAL A C 1
ATOM 1538 O O . VAL A 1 195 ? -2.157 10.078 9.579 1.00 95.12 195 VAL A O 1
ATOM 1541 N N . LEU A 1 196 ? -1.534 12.194 9.180 1.00 94.88 196 LEU A N 1
ATOM 1542 C CA . LEU A 1 196 ? -2.893 12.737 9.254 1.00 94.88 196 LEU A CA 1
ATOM 1543 C C . LEU A 1 196 ? -3.766 12.275 8.081 1.00 94.88 196 LEU A C 1
ATOM 1545 O O . LEU A 1 196 ? -4.923 11.939 8.301 1.00 94.88 196 LEU A O 1
ATOM 1549 N N . ASP A 1 197 ? -3.212 12.209 6.873 1.00 93.56 197 ASP A N 1
ATOM 1550 C CA . ASP A 1 197 ? -3.904 11.766 5.663 1.00 93.56 197 ASP A CA 1
ATOM 1551 C C . ASP A 1 197 ? -4.136 10.239 5.696 1.00 93.56 197 ASP A C 1
ATOM 1553 O O . ASP A 1 197 ? -5.168 9.770 5.228 1.00 93.56 197 ASP A O 1
ATOM 1557 N N . GLY A 1 198 ? -3.215 9.459 6.281 1.00 93.19 198 GLY A N 1
ATOM 1558 C CA . GLY A 1 198 ? -3.305 7.994 6.359 1.00 93.19 198 GLY A CA 1
ATOM 1559 C C . GLY A 1 198 ? -4.103 7.444 7.548 1.00 93.19 198 GLY A C 1
ATOM 1560 O O . GLY A 1 198 ? -4.767 6.416 7.410 1.00 93.19 198 GLY A O 1
ATOM 1561 N N . VAL A 1 199 ? -4.058 8.103 8.713 1.00 95.50 199 VAL A N 1
ATOM 1562 C CA . VAL A 1 199 ? -4.777 7.683 9.937 1.00 95.50 199 VAL A CA 1
ATOM 1563 C C . VAL A 1 199 ? -6.061 8.484 10.156 1.00 95.50 199 VAL A C 1
ATOM 1565 O O . VAL A 1 199 ? -7.053 7.947 10.653 1.00 95.50 199 VAL A O 1
ATOM 1568 N N . GLY A 1 200 ? -6.074 9.762 9.777 1.00 92.25 200 GLY A N 1
ATOM 1569 C CA . GLY A 1 200 ? -7.244 10.626 9.909 1.00 92.25 200 GLY A CA 1
ATOM 1570 C C . GLY A 1 200 ? -7.735 10.748 11.349 1.00 92.25 200 GLY A C 1
ATOM 1571 O O . GLY A 1 200 ? -6.948 10.842 12.291 1.00 92.25 200 GLY A O 1
ATOM 1572 N N . SER A 1 201 ? -9.057 10.759 11.518 1.00 90.75 201 SER A N 1
ATOM 1573 C CA . SER A 1 201 ? -9.733 10.807 12.819 1.00 90.75 201 SER A CA 1
ATOM 1574 C C . SER A 1 201 ? -10.118 9.429 13.366 1.00 90.75 201 SER A C 1
ATOM 1576 O O . SER A 1 201 ? -10.799 9.366 14.391 1.00 90.75 201 SER A O 1
ATOM 1578 N N . CYS A 1 202 ? -9.716 8.342 12.702 1.00 93.50 202 CYS A N 1
ATOM 1579 C CA . CYS A 1 202 ? -10.041 6.970 13.090 1.00 93.50 202 CYS A CA 1
ATOM 1580 C C . CYS A 1 202 ? -9.555 6.646 14.511 1.00 93.50 202 CYS A C 1
ATOM 1582 O O . CYS A 1 202 ? -8.598 7.247 14.998 1.00 93.50 202 CYS A O 1
ATOM 1584 N N . THR A 1 203 ? -10.227 5.719 15.195 1.00 94.06 203 THR A N 1
ATOM 1585 C CA . THR A 1 203 ? -9.867 5.289 16.558 1.00 94.06 203 THR A CA 1
ATOM 1586 C C . THR A 1 203 ? -8.739 4.262 16.553 1.00 94.06 203 THR A C 1
ATOM 1588 O O . THR A 1 203 ? -7.865 4.313 17.421 1.00 94.06 203 THR A O 1
ATOM 1591 N N . TYR A 1 204 ? -8.725 3.389 15.544 1.00 97.44 204 TYR A N 1
ATOM 1592 C CA . TYR A 1 204 ? -7.730 2.339 15.358 1.00 97.44 204 TYR A CA 1
ATOM 1593 C C . TYR A 1 204 ? -6.874 2.578 14.117 1.00 97.44 204 TYR A C 1
ATOM 1595 O O . TYR A 1 204 ? -7.257 3.289 13.184 1.00 97.44 204 TYR A O 1
ATOM 1603 N N . VAL A 1 205 ? -5.711 1.937 14.103 1.00 98.19 205 VAL A N 1
ATOM 1604 C CA . VAL A 1 205 ? -4.815 1.836 12.954 1.00 98.19 205 VAL A CA 1
ATOM 1605 C C . VAL A 1 205 ? -4.580 0.361 12.653 1.00 98.19 205 VAL A C 1
ATOM 1607 O O . VAL A 1 205 ? -4.152 -0.386 13.530 1.00 98.19 205 VAL A O 1
ATOM 1610 N N . ALA A 1 206 ? -4.841 -0.042 11.413 1.00 98.38 206 ALA A N 1
ATOM 1611 C CA . ALA A 1 206 ? -4.465 -1.340 10.872 1.00 98.38 206 ALA A CA 1
ATOM 1612 C C . ALA A 1 206 ? -3.086 -1.213 10.214 1.00 98.38 206 ALA A C 1
ATOM 1614 O O . ALA A 1 206 ? -2.934 -0.532 9.199 1.00 98.38 206 ALA A O 1
ATOM 1615 N N . SER A 1 207 ? -2.075 -1.841 10.806 1.00 98.44 207 SER A N 1
ATOM 1616 C CA . SER A 1 207 ? -0.707 -1.884 10.293 1.00 98.44 207 SER A CA 1
ATOM 1617 C C . SER A 1 207 ? -0.434 -3.242 9.660 1.00 98.44 207 SER A C 1
ATOM 1619 O O . SER A 1 207 ? -0.562 -4.265 10.323 1.00 98.44 207 SER A O 1
ATOM 1621 N N . VAL A 1 208 ? -0.050 -3.273 8.388 1.00 98.25 208 VAL A N 1
ATOM 1622 C CA . VAL A 1 208 ? 0.184 -4.512 7.639 1.00 98.25 208 VAL A CA 1
ATOM 1623 C C . VAL A 1 208 ? 1.632 -4.590 7.198 1.00 98.25 208 VAL A C 1
ATOM 1625 O O . VAL A 1 208 ? 2.124 -3.706 6.493 1.00 98.25 208 VAL A O 1
ATOM 1628 N N . LYS A 1 209 ? 2.307 -5.670 7.587 1.00 96.44 209 LYS A N 1
ATOM 1629 C CA . LYS A 1 209 ? 3.687 -5.941 7.189 1.00 96.44 209 LYS A CA 1
ATOM 1630 C C . LYS A 1 209 ? 3.726 -6.742 5.892 1.00 96.44 209 LYS A C 1
ATOM 1632 O O . LYS A 1 209 ? 3.046 -7.754 5.746 1.00 96.44 209 LYS A O 1
ATOM 1637 N N . THR A 1 210 ? 4.529 -6.285 4.941 1.00 94.81 210 THR A N 1
ATOM 1638 C CA . THR A 1 210 ? 4.724 -6.929 3.634 1.00 94.81 210 THR A CA 1
ATOM 1639 C C . THR A 1 210 ? 6.209 -7.015 3.308 1.00 94.81 210 THR A C 1
ATOM 1641 O O . THR A 1 210 ? 7.003 -6.226 3.818 1.00 94.81 210 THR A O 1
ATOM 1644 N N . LYS A 1 211 ? 6.598 -7.959 2.448 1.00 92.56 211 LYS A N 1
ATOM 1645 C CA . LYS A 1 211 ? 7.994 -8.166 2.052 1.00 92.56 211 LYS A CA 1
ATOM 1646 C C . LYS A 1 211 ? 8.079 -8.643 0.605 1.00 92.56 211 LYS A C 1
ATOM 1648 O O . LYS A 1 211 ? 7.290 -9.490 0.193 1.00 92.56 211 LYS A O 1
ATOM 1653 N N . GLY A 1 212 ? 9.044 -8.117 -0.152 1.00 90.56 212 GLY A N 1
ATOM 1654 C CA . GLY A 1 212 ? 9.318 -8.555 -1.530 1.00 90.56 212 GLY A CA 1
ATOM 1655 C C . GLY A 1 212 ? 8.223 -8.209 -2.549 1.00 90.56 212 GLY A C 1
ATOM 1656 O O . GLY A 1 212 ? 8.100 -8.874 -3.573 1.00 90.56 212 GLY A O 1
ATOM 1657 N N . LEU A 1 213 ? 7.406 -7.193 -2.269 1.00 92.19 213 LEU A N 1
ATOM 1658 C CA . LEU A 1 213 ? 6.364 -6.688 -3.162 1.00 92.19 213 LEU A CA 1
ATOM 1659 C C . LEU A 1 213 ? 6.700 -5.255 -3.604 1.00 92.19 213 LEU A C 1
ATOM 1661 O O . LEU A 1 213 ? 7.248 -4.466 -2.827 1.00 92.19 213 LEU A O 1
ATOM 1665 N N . ALA A 1 214 ? 6.366 -4.915 -4.848 1.00 91.94 214 ALA A N 1
ATOM 1666 C CA . ALA A 1 214 ? 6.536 -3.574 -5.397 1.00 91.94 214 ALA A CA 1
ATOM 1667 C C . ALA A 1 214 ? 5.619 -2.567 -4.679 1.00 91.94 214 ALA A C 1
ATOM 1669 O O . ALA A 1 214 ? 4.559 -2.975 -4.210 1.00 91.94 214 ALA A O 1
ATOM 1670 N N . PRO A 1 215 ? 5.996 -1.277 -4.560 1.00 91.38 215 PRO A N 1
ATOM 1671 C CA . PRO A 1 215 ? 5.330 -0.313 -3.674 1.00 91.38 215 PRO A CA 1
ATOM 1672 C C . PRO A 1 215 ? 3.800 -0.184 -3.809 1.00 91.38 215 PRO A C 1
ATOM 1674 O O . PRO A 1 215 ? 3.106 -0.044 -2.799 1.00 91.38 215 PRO A O 1
ATOM 1677 N N . GLU A 1 216 ? 3.259 -0.181 -5.026 1.00 92.81 216 GLU A N 1
ATOM 1678 C CA . GLU A 1 216 ? 1.821 -0.079 -5.296 1.00 92.81 216 GLU A CA 1
ATOM 1679 C C . GLU A 1 216 ? 1.137 -1.433 -5.088 1.00 92.81 216 GLU A C 1
ATOM 1681 O O . GLU A 1 216 ? 0.081 -1.489 -4.454 1.00 92.81 216 GLU A O 1
ATOM 1686 N N . ALA A 1 217 ? 1.755 -2.526 -5.547 1.00 93.94 217 ALA A N 1
ATOM 1687 C CA . ALA A 1 217 ? 1.261 -3.881 -5.317 1.00 93.94 217 ALA A CA 1
ATOM 1688 C C . ALA A 1 217 ? 1.163 -4.212 -3.824 1.00 93.94 217 ALA A C 1
ATOM 1690 O O . ALA A 1 217 ? 0.131 -4.704 -3.368 1.00 93.94 217 ALA A O 1
ATOM 1691 N N . SER A 1 218 ? 2.206 -3.908 -3.050 1.00 94.50 218 SER A N 1
ATOM 1692 C CA . SER A 1 218 ? 2.232 -4.084 -1.599 1.00 94.50 218 SER A CA 1
ATOM 1693 C C . SER A 1 218 ? 1.189 -3.217 -0.916 1.00 94.50 218 SER A C 1
ATOM 1695 O O . SER A 1 218 ? 0.490 -3.728 -0.052 1.00 94.50 218 SER A O 1
ATOM 1697 N N . ARG A 1 219 ? 1.006 -1.957 -1.333 1.00 95.31 219 ARG A N 1
ATOM 1698 C CA . ARG A 1 219 ? -0.044 -1.081 -0.789 1.00 95.31 219 ARG A CA 1
ATOM 1699 C C . ARG A 1 219 ? -1.444 -1.659 -1.014 1.00 95.31 219 ARG A C 1
ATOM 1701 O O . ARG A 1 219 ? -2.230 -1.716 -0.073 1.00 95.31 219 ARG A O 1
ATOM 1708 N N . LEU A 1 220 ? -1.759 -2.088 -2.239 1.00 95.56 220 LEU A N 1
ATOM 1709 C CA . LEU A 1 220 ? -3.074 -2.649 -2.579 1.00 95.56 220 LEU A CA 1
ATOM 1710 C C . LEU A 1 220 ? -3.323 -3.984 -1.870 1.00 95.56 220 LEU A C 1
ATOM 1712 O O . LEU A 1 220 ? -4.402 -4.204 -1.321 1.00 95.56 220 LEU A O 1
ATOM 1716 N N . LYS A 1 221 ? -2.315 -4.861 -1.837 1.00 95.94 221 LYS A N 1
ATOM 1717 C CA . LYS A 1 221 ? -2.402 -6.130 -1.112 1.00 95.94 221 LYS A CA 1
ATOM 1718 C C . LYS A 1 221 ? -2.516 -5.916 0.398 1.00 95.94 221 LYS A C 1
ATOM 1720 O O . LYS A 1 221 ? -3.301 -6.603 1.039 1.00 95.94 221 LYS A O 1
ATOM 1725 N N . ALA A 1 222 ? -1.787 -4.955 0.960 1.00 97.25 222 ALA A N 1
ATOM 1726 C CA . ALA A 1 222 ? -1.880 -4.590 2.369 1.00 97.25 222 ALA A CA 1
ATOM 1727 C C . ALA A 1 222 ? -3.276 -4.063 2.727 1.00 97.25 222 ALA A C 1
ATOM 1729 O O . ALA A 1 222 ? -3.833 -4.463 3.745 1.00 97.25 222 ALA A O 1
ATOM 1730 N N . GLN A 1 223 ? -3.873 -3.233 1.866 1.00 97.06 223 GLN A N 1
ATOM 1731 C CA . GLN A 1 223 ? -5.256 -2.791 2.042 1.00 97.06 223 GLN A CA 1
ATOM 1732 C C . GLN A 1 223 ? -6.208 -3.995 2.061 1.00 97.06 223 GLN A C 1
ATOM 1734 O O . GLN A 1 223 ? -6.964 -4.167 3.010 1.00 97.06 223 GLN A O 1
ATOM 1739 N N . MET A 1 224 ? -6.118 -4.890 1.074 1.00 97.31 224 MET A N 1
ATOM 1740 C CA . MET A 1 224 ? -6.955 -6.094 1.031 1.00 97.31 224 MET A CA 1
ATOM 1741 C C . MET A 1 224 ? -6.752 -7.000 2.258 1.00 97.31 224 MET A C 1
ATOM 1743 O O . MET A 1 224 ? -7.720 -7.500 2.823 1.00 97.31 224 MET A O 1
ATOM 1747 N N . ALA A 1 225 ? -5.511 -7.174 2.714 1.00 98.00 225 ALA A N 1
ATOM 1748 C CA . ALA A 1 225 ? -5.182 -7.929 3.920 1.00 98.00 225 ALA A CA 1
ATOM 1749 C C . ALA A 1 225 ? -5.851 -7.344 5.173 1.00 98.00 225 ALA A C 1
ATOM 1751 O O . ALA A 1 225 ? -6.438 -8.087 5.960 1.00 98.00 225 ALA A O 1
ATOM 1752 N N . ALA A 1 226 ? -5.827 -6.018 5.332 1.00 98.19 226 ALA A N 1
ATOM 1753 C CA . ALA A 1 226 ? -6.536 -5.348 6.416 1.00 98.19 226 ALA A CA 1
ATOM 1754 C C . ALA A 1 226 ? -8.058 -5.585 6.334 1.00 98.19 226 ALA A C 1
ATOM 1756 O O . ALA A 1 226 ? -8.672 -5.899 7.352 1.00 98.19 226 ALA A O 1
ATOM 1757 N N . HIS A 1 227 ? -8.660 -5.548 5.137 1.00 97.38 227 HIS A N 1
ATOM 1758 C CA . HIS A 1 227 ? -10.084 -5.879 4.957 1.00 97.38 227 HIS A CA 1
ATOM 1759 C C . HIS A 1 227 ? -10.398 -7.331 5.313 1.00 97.38 227 HIS A C 1
ATOM 1761 O O . HIS A 1 227 ? -11.419 -7.592 5.947 1.00 97.38 227 HIS A O 1
ATOM 1767 N N . MET A 1 228 ? -9.547 -8.281 4.921 1.00 97.81 228 MET A N 1
ATOM 1768 C CA . MET A 1 228 ? -9.727 -9.690 5.272 1.00 97.81 228 MET A CA 1
ATOM 1769 C C . MET A 1 228 ? -9.702 -9.884 6.792 1.00 97.81 228 MET A C 1
ATOM 1771 O O . MET A 1 228 ? -10.586 -10.537 7.344 1.00 97.81 228 MET A O 1
ATOM 1775 N N . ALA A 1 229 ? -8.749 -9.250 7.478 1.00 98.12 229 ALA A N 1
ATOM 1776 C CA . ALA A 1 229 ? -8.665 -9.298 8.933 1.00 98.12 229 ALA A 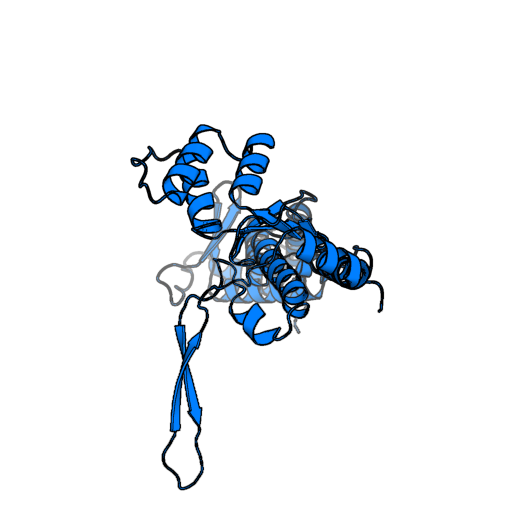CA 1
ATOM 1777 C C . ALA A 1 229 ? -9.902 -8.663 9.600 1.00 98.12 229 ALA A C 1
ATOM 1779 O O . ALA A 1 229 ? -10.518 -9.277 10.469 1.00 98.12 229 ALA A O 1
ATOM 1780 N N . MET A 1 230 ? -10.342 -7.489 9.132 1.00 97.44 230 MET A N 1
ATOM 1781 C CA . MET A 1 230 ? -11.581 -6.845 9.597 1.00 97.44 230 MET A CA 1
ATOM 1782 C C . MET A 1 230 ? -12.820 -7.709 9.330 1.00 97.44 230 MET A C 1
ATOM 1784 O O . MET A 1 230 ? -13.723 -7.764 10.161 1.00 97.44 230 MET A O 1
ATOM 1788 N N . THR A 1 231 ? -12.859 -8.428 8.207 1.00 97.31 231 THR A N 1
ATOM 1789 C CA . THR A 1 231 ? -13.958 -9.342 7.864 1.00 97.31 231 THR A CA 1
ATOM 1790 C C . THR A 1 231 ? -14.059 -10.483 8.869 1.00 97.31 231 THR A C 1
ATOM 1792 O O . THR A 1 231 ? -15.154 -10.774 9.342 1.00 97.31 231 THR A O 1
ATOM 1795 N N . VAL A 1 232 ? -12.938 -11.089 9.265 1.00 97.31 232 VAL A N 1
ATOM 1796 C CA . VAL A 1 232 ? -12.955 -12.168 10.267 1.00 97.31 232 VAL A CA 1
ATOM 1797 C C . VAL A 1 232 ? -13.381 -11.673 11.644 1.00 97.31 232 VAL A C 1
ATOM 1799 O O . VAL A 1 232 ? -14.138 -12.369 12.323 1.00 97.31 232 VAL A O 1
ATOM 1802 N N . ILE A 1 233 ? -13.004 -10.447 12.015 1.00 97.06 233 ILE A N 1
ATOM 1803 C CA . ILE A 1 233 ? -13.519 -9.793 13.225 1.00 97.06 233 ILE A CA 1
ATOM 1804 C C . ILE A 1 233 ? -15.035 -9.564 13.107 1.00 97.06 233 ILE A C 1
ATOM 1806 O O . ILE A 1 233 ? -15.777 -9.844 14.046 1.00 97.06 233 ILE A O 1
ATOM 1810 N N . ALA A 1 234 ? -15.523 -9.100 11.952 1.00 96.94 234 ALA A N 1
ATOM 1811 C CA . ALA A 1 234 ? -16.948 -8.853 11.729 1.00 96.94 234 ALA A CA 1
ATOM 1812 C C . ALA A 1 234 ? -17.790 -10.136 11.839 1.00 96.94 234 ALA A C 1
ATOM 1814 O O . ALA A 1 234 ? -18.903 -10.087 12.362 1.00 96.94 234 ALA A O 1
ATOM 1815 N N . LEU A 1 235 ? -17.250 -11.283 11.411 1.00 96.75 235 LEU A N 1
ATOM 1816 C CA . LEU A 1 235 ? -17.902 -12.595 11.520 1.00 96.75 235 LEU A CA 1
ATOM 1817 C C . LEU A 1 235 ? -18.176 -13.036 12.964 1.00 96.75 235 LEU A C 1
ATOM 1819 O O . LEU A 1 235 ? -19.018 -13.905 13.162 1.00 96.75 235 LEU A O 1
ATOM 1823 N N . ARG A 1 236 ? -17.527 -12.429 13.966 1.00 95.31 236 ARG A N 1
ATOM 1824 C CA . ARG A 1 236 ? -17.763 -12.743 15.386 1.00 95.31 236 ARG A CA 1
ATOM 1825 C C . ARG A 1 236 ? -19.005 -12.070 15.970 1.00 95.31 236 ARG A C 1
ATOM 1827 O O . ARG A 1 236 ? -19.364 -12.314 17.116 1.00 95.31 236 ARG A O 1
ATOM 1834 N N . TRP A 1 237 ? -19.662 -11.209 15.201 1.00 94.94 237 TRP A N 1
ATOM 1835 C CA . TRP A 1 237 ? -20.846 -10.484 15.646 1.00 94.94 237 TRP A CA 1
ATOM 1836 C C . TRP A 1 237 ? -22.133 -11.173 15.206 1.00 94.94 237 TRP A C 1
ATOM 1838 O O . TRP A 1 237 ? -22.187 -11.786 14.148 1.00 94.94 237 TRP A O 1
ATOM 1848 N N . ASN A 1 238 ? -23.217 -10.976 15.963 1.00 94.50 238 ASN A N 1
ATOM 1849 C CA . ASN A 1 238 ? -24.540 -11.530 15.633 1.00 94.50 238 ASN A CA 1
ATOM 1850 C C . ASN A 1 238 ? -25.046 -11.113 14.240 1.00 94.50 238 ASN A C 1
ATOM 1852 O O . ASN A 1 238 ? -25.803 -11.841 13.604 1.00 94.50 238 ASN A O 1
ATOM 1856 N N . THR A 1 239 ? -24.642 -9.933 13.758 1.00 94.69 239 THR A N 1
ATOM 1857 C CA . THR A 1 239 ? -24.983 -9.427 12.421 1.00 94.69 239 THR A CA 1
ATOM 1858 C C . THR A 1 239 ? -23.720 -9.029 11.651 1.00 94.69 239 THR A C 1
ATOM 1860 O O . THR A 1 239 ? -23.445 -7.829 11.528 1.00 94.69 239 THR A O 1
ATOM 1863 N N . PRO A 1 240 ? -22.955 -9.995 11.103 1.00 95.00 240 PRO A N 1
ATOM 1864 C CA . PRO A 1 240 ? -21.659 -9.721 10.485 1.00 95.00 240 PRO A CA 1
ATOM 1865 C C . PRO A 1 240 ? -21.720 -8.723 9.336 1.00 95.00 240 PRO A C 1
ATOM 1867 O O . PRO A 1 240 ? -20.863 -7.857 9.225 1.00 95.00 240 PRO A O 1
ATOM 1870 N N . SER A 1 241 ? -22.758 -8.799 8.501 1.00 92.19 241 SER A N 1
ATOM 1871 C CA . SER A 1 241 ? -22.941 -7.902 7.355 1.00 92.19 241 SER A CA 1
ATOM 1872 C C . SER A 1 241 ? -23.101 -6.441 7.774 1.00 92.19 241 SER A C 1
ATOM 1874 O O . SER A 1 241 ? -22.519 -5.551 7.157 1.00 92.19 241 SER A O 1
ATOM 1876 N N . ARG A 1 242 ? -23.862 -6.189 8.845 1.00 90.69 242 ARG A N 1
ATOM 1877 C CA . ARG A 1 242 ? -24.051 -4.846 9.398 1.00 90.69 242 ARG A CA 1
ATOM 1878 C C . ARG A 1 242 ? -22.765 -4.337 10.037 1.00 90.69 242 ARG A C 1
ATOM 1880 O O . ARG A 1 242 ? -22.399 -3.194 9.789 1.00 90.69 242 ARG A O 1
ATOM 1887 N N . THR A 1 243 ? -22.079 -5.183 10.805 1.00 93.19 243 THR A N 1
ATOM 1888 C CA . THR A 1 243 ? -20.803 -4.819 11.427 1.00 93.19 243 THR A CA 1
ATOM 1889 C C . THR A 1 243 ? -19.743 -4.509 10.373 1.00 93.19 243 THR A C 1
ATOM 1891 O O . THR A 1 243 ? -19.110 -3.460 10.430 1.00 93.19 243 THR A O 1
ATOM 1894 N N . LEU A 1 244 ? -19.611 -5.363 9.356 1.00 92.88 244 LEU A N 1
ATOM 1895 C CA . LEU A 1 244 ? -18.674 -5.163 8.255 1.00 92.88 244 LEU A CA 1
ATOM 1896 C C . LEU A 1 244 ? -18.975 -3.884 7.463 1.00 92.88 244 LEU A C 1
ATOM 1898 O O . LEU A 1 244 ? -18.052 -3.222 7.015 1.00 92.88 244 LEU A O 1
ATOM 1902 N N . ALA A 1 245 ? -20.247 -3.503 7.315 1.00 89.12 245 ALA A N 1
ATOM 1903 C CA . ALA A 1 245 ? -20.621 -2.245 6.666 1.00 89.12 245 ALA A CA 1
ATOM 1904 C C . ALA A 1 245 ? -20.216 -0.994 7.471 1.00 89.12 245 ALA A C 1
ATOM 1906 O O . ALA A 1 245 ? -20.125 0.093 6.899 1.00 89.12 245 ALA A O 1
ATOM 1907 N N . GLY A 1 246 ? -20.019 -1.133 8.785 1.00 90.31 246 GLY A N 1
ATOM 1908 C CA . GLY A 1 246 ? -19.475 -0.088 9.650 1.00 90.31 246 GLY A CA 1
ATOM 1909 C C . GLY A 1 246 ? -17.951 -0.090 9.737 1.00 90.31 246 GLY A C 1
ATOM 1910 O O . GLY A 1 246 ? -17.348 0.960 9.973 1.00 90.31 246 GLY A O 1
ATOM 1911 N N . PHE A 1 247 ? -17.339 -1.250 9.509 1.00 93.44 247 PHE A N 1
ATOM 1912 C CA . PHE A 1 247 ? -15.898 -1.427 9.412 1.00 93.44 247 PHE A CA 1
ATOM 1913 C C . PHE A 1 247 ? -15.382 -0.770 8.139 1.00 93.44 247 PHE A C 1
ATOM 1915 O O . PHE A 1 247 ? -15.840 -1.055 7.036 1.00 93.44 247 PHE A O 1
ATOM 1922 N N . TYR A 1 248 ? -14.430 0.140 8.303 1.00 91.69 248 TYR A N 1
ATOM 1923 C CA . TYR A 1 248 ? -14.006 1.007 7.215 1.00 91.69 248 TYR A CA 1
ATOM 1924 C C . TYR A 1 248 ? -12.530 1.356 7.352 1.00 91.69 248 TYR A C 1
ATOM 1926 O O . TYR A 1 248 ? -12.099 1.745 8.443 1.00 91.69 248 TYR A O 1
ATOM 1934 N N . LEU A 1 249 ? -11.766 1.251 6.263 1.00 92.44 249 LEU A N 1
ATOM 1935 C CA . LEU A 1 249 ? -10.445 1.866 6.172 1.00 92.44 249 LEU A CA 1
ATOM 1936 C C . LEU A 1 249 ? -10.585 3.284 5.633 1.00 92.44 249 LEU A C 1
ATOM 1938 O O . LEU A 1 249 ? -11.340 3.518 4.702 1.00 92.44 249 LEU A O 1
ATOM 1942 N N . LEU A 1 250 ? -9.797 4.234 6.128 1.00 90.12 250 LEU A N 1
ATOM 1943 C CA . LEU A 1 250 ? -9.867 5.635 5.697 1.00 90.12 250 LEU A CA 1
ATOM 1944 C C . LEU A 1 250 ? -9.744 5.820 4.170 1.00 90.12 250 LEU A C 1
ATOM 1946 O O . LEU A 1 250 ? -10.342 6.737 3.611 1.00 90.12 250 LEU A O 1
ATOM 1950 N N . ASN A 1 251 ? -9.012 4.923 3.503 1.00 88.25 251 ASN A N 1
ATOM 1951 C CA . ASN A 1 251 ? -8.798 4.924 2.053 1.00 88.25 251 ASN A CA 1
ATOM 1952 C C . ASN A 1 251 ? -9.935 4.291 1.234 1.00 88.25 251 ASN A C 1
ATOM 1954 O O . ASN A 1 251 ? -9.835 4.243 0.005 1.00 88.25 251 ASN A O 1
ATOM 1958 N N . ASP A 1 252 ? -10.981 3.774 1.874 1.00 89.62 252 ASP A N 1
ATOM 1959 C CA . ASP A 1 252 ? -12.131 3.218 1.171 1.00 89.62 252 ASP A CA 1
ATOM 1960 C C . ASP A 1 252 ? -12.961 4.321 0.492 1.00 89.62 252 ASP A C 1
ATOM 1962 O O . ASP A 1 252 ? -12.703 5.524 0.618 1.00 89.62 252 ASP A O 1
ATOM 1966 N N . ALA A 1 253 ? -13.975 3.918 -0.277 1.00 80.50 253 ALA A N 1
ATOM 1967 C CA . ALA A 1 253 ? -14.896 4.861 -0.899 1.00 80.50 253 ALA A CA 1
ATOM 1968 C C . ALA A 1 253 ? -15.806 5.501 0.161 1.00 80.50 253 ALA A C 1
ATOM 1970 O O . ALA A 1 253 ? -16.597 4.797 0.787 1.00 80.50 253 ALA A O 1
ATOM 1971 N N . GLY A 1 254 ? -15.702 6.828 0.314 1.00 81.25 254 GLY A N 1
ATOM 1972 C CA . GLY A 1 254 ? -16.405 7.597 1.345 1.00 81.25 254 GLY A CA 1
ATOM 1973 C C . GLY A 1 254 ? -17.926 7.427 1.363 1.00 81.25 254 GLY A C 1
ATOM 1974 O O . GLY A 1 254 ? -18.530 6.843 0.458 1.00 81.25 254 GLY A O 1
ATOM 1975 N N . VAL A 1 255 ? -18.548 8.006 2.397 1.00 82.69 255 VAL A N 1
ATOM 1976 C CA . VAL A 1 255 ? -20.003 8.007 2.597 1.00 82.69 255 VAL A CA 1
ATOM 1977 C C . VAL A 1 255 ? -20.711 8.433 1.310 1.00 82.69 255 VAL A C 1
ATOM 1979 O O . VAL A 1 255 ? -20.524 9.548 0.818 1.00 82.69 255 VAL A O 1
ATOM 1982 N N . ARG A 1 256 ? -21.545 7.547 0.762 1.00 83.19 256 ARG A N 1
ATOM 1983 C CA . ARG A 1 256 ? -22.260 7.786 -0.497 1.00 83.19 256 ARG A CA 1
ATOM 1984 C C . ARG A 1 256 ? -23.682 7.260 -0.447 1.00 83.19 256 ARG A C 1
ATOM 1986 O O . ARG A 1 256 ? -23.974 6.270 0.219 1.00 83.19 256 ARG A O 1
ATOM 1993 N N . HIS A 1 257 ? -24.569 7.885 -1.213 1.00 80.75 257 HIS A N 1
ATOM 1994 C CA . HIS A 1 257 ? -25.905 7.349 -1.448 1.00 80.75 257 HIS A CA 1
ATOM 1995 C C . HIS A 1 257 ? -25.845 6.268 -2.528 1.00 80.75 257 HIS A C 1
ATOM 1997 O O . HIS A 1 257 ? -25.653 6.569 -3.707 1.00 80.75 257 HIS A O 1
ATOM 2003 N N . GLN A 1 258 ? -26.040 5.010 -2.141 1.00 82.06 258 GLN A N 1
ATOM 2004 C CA . GLN A 1 258 ? -26.265 3.932 -3.091 1.00 82.06 258 GLN A CA 1
ATOM 2005 C C . GLN A 1 258 ? -27.728 3.970 -3.530 1.00 82.06 258 GLN A C 1
ATOM 2007 O O . GLN A 1 258 ? -28.637 3.743 -2.730 1.00 82.06 258 GLN A O 1
ATOM 2012 N N . ARG A 1 259 ? -27.952 4.284 -4.807 1.00 87.06 259 ARG A N 1
ATOM 2013 C CA . ARG A 1 259 ? -29.282 4.249 -5.419 1.00 87.06 259 ARG A CA 1
ATOM 2014 C C . ARG A 1 259 ? -29.528 2.871 -6.017 1.00 87.06 259 ARG A C 1
ATOM 2016 O O . ARG A 1 259 ? -28.689 2.369 -6.760 1.00 87.06 259 ARG A O 1
ATOM 2023 N N . SER A 1 260 ? -30.670 2.276 -5.707 1.00 88.31 260 SER A N 1
ATOM 2024 C CA . SER A 1 260 ? -31.158 1.061 -6.355 1.00 88.31 260 SER A CA 1
ATOM 2025 C C . SER A 1 260 ? -32.400 1.396 -7.171 1.00 88.31 260 SER A C 1
ATOM 2027 O O . SER A 1 260 ? -33.228 2.212 -6.765 1.00 88.31 260 SER A O 1
ATOM 2029 N N . MET A 1 261 ? -32.513 0.788 -8.350 1.00 91.38 261 MET A N 1
ATOM 2030 C CA . MET A 1 261 ? -33.697 0.887 -9.198 1.00 91.38 261 MET A CA 1
ATOM 2031 C C . MET A 1 261 ? -34.215 -0.515 -9.473 1.00 91.38 261 MET A C 1
ATOM 2033 O O . MET A 1 261 ? -33.434 -1.409 -9.795 1.00 91.38 261 MET A O 1
ATOM 2037 N N . VAL A 1 262 ? -35.524 -0.699 -9.349 1.00 92.56 262 VAL A N 1
ATOM 2038 C CA . VAL A 1 262 ? -36.199 -1.955 -9.671 1.00 92.56 262 VAL A CA 1
ATOM 2039 C C . VAL A 1 262 ? -37.180 -1.687 -10.803 1.00 92.56 262 VAL A C 1
ATOM 2041 O O . VAL A 1 262 ? -38.098 -0.873 -10.673 1.00 92.56 262 VAL A O 1
ATOM 2044 N N . PHE A 1 263 ? -36.971 -2.387 -11.915 1.00 94.69 263 PHE A N 1
ATOM 2045 C CA . PHE A 1 263 ? -37.866 -2.382 -13.064 1.00 94.69 263 PHE A CA 1
ATOM 2046 C C . PHE A 1 263 ? -38.768 -3.610 -12.976 1.00 94.69 263 PHE A C 1
ATOM 2048 O O . PHE A 1 263 ? -38.288 -4.740 -13.019 1.00 94.69 263 PHE A O 1
ATOM 2055 N N . ILE A 1 264 ? -40.074 -3.390 -12.841 1.00 93.06 264 ILE A N 1
ATOM 2056 C CA . ILE A 1 264 ? -41.075 -4.458 -12.884 1.00 93.06 264 ILE A CA 1
ATOM 2057 C C . ILE A 1 264 ? -41.903 -4.240 -14.158 1.00 93.06 264 ILE A C 1
ATOM 2059 O O . ILE A 1 264 ? -42.483 -3.159 -14.297 1.00 93.06 264 ILE A O 1
ATOM 2063 N N . PRO A 1 265 ? -41.969 -5.212 -15.091 1.00 94.62 265 PRO A N 1
ATOM 2064 C CA . PRO A 1 265 ? -42.730 -5.063 -16.330 1.00 94.62 265 PRO A CA 1
ATOM 2065 C C . PRO A 1 265 ? -44.178 -4.627 -16.074 1.00 94.62 265 PRO A C 1
ATOM 2067 O O . PRO A 1 265 ? -44.855 -5.167 -15.201 1.00 94.62 265 PRO A O 1
ATOM 2070 N N . GLY A 1 266 ? -44.642 -3.615 -16.812 1.00 92.50 266 GLY A N 1
ATOM 2071 C CA . GLY A 1 266 ? -45.994 -3.064 -16.667 1.00 92.50 266 GLY A CA 1
ATOM 2072 C C . GLY A 1 266 ? -46.246 -2.261 -15.381 1.00 92.50 266 GLY A C 1
ATOM 2073 O O . GLY A 1 266 ? -47.379 -1.841 -15.151 1.00 92.50 266 GLY A O 1
ATOM 2074 N N . ARG A 1 267 ? -45.231 -2.019 -14.536 1.00 93.88 267 ARG A N 1
ATOM 2075 C CA . ARG A 1 267 ? -45.335 -1.173 -13.333 1.00 93.88 267 ARG A CA 1
ATOM 2076 C C . ARG A 1 267 ? -44.365 0.006 -13.394 1.00 93.88 267 ARG A C 1
ATOM 2078 O O . ARG A 1 267 ? -43.405 0.013 -14.159 1.00 93.88 267 ARG A O 1
ATOM 2085 N N . ARG A 1 268 ? -44.622 1.020 -12.562 1.00 90.38 268 ARG A N 1
ATOM 2086 C CA . ARG A 1 268 ? -43.713 2.163 -12.395 1.00 90.38 268 ARG A CA 1
ATOM 2087 C C . ARG A 1 268 ? -42.380 1.693 -11.810 1.00 90.38 268 ARG A C 1
ATOM 2089 O O . ARG A 1 268 ? -42.368 0.872 -10.894 1.00 90.38 268 ARG A O 1
ATOM 2096 N N . THR A 1 269 ? -41.282 2.251 -12.314 1.00 92.88 269 THR A N 1
ATOM 2097 C CA . THR A 1 269 ? -39.937 2.045 -11.765 1.00 92.88 269 THR A CA 1
ATOM 2098 C C . THR A 1 269 ? -39.903 2.482 -10.305 1.00 92.88 269 THR A C 1
ATOM 2100 O O . THR A 1 269 ? -40.274 3.612 -9.984 1.00 92.88 269 THR A O 1
ATOM 2103 N N . LEU A 1 270 ? -39.450 1.593 -9.423 1.00 90.94 270 LEU A N 1
ATOM 2104 C CA . LEU A 1 270 ? -39.210 1.918 -8.021 1.00 90.94 270 LEU A CA 1
ATOM 2105 C C . LEU A 1 270 ? -37.747 2.324 -7.858 1.00 90.94 270 LEU A C 1
ATOM 2107 O O . LEU A 1 270 ? -36.858 1.625 -8.344 1.00 90.94 270 LEU A O 1
ATOM 2111 N N . ALA A 1 271 ? -37.499 3.438 -7.174 1.00 89.94 271 ALA A N 1
ATOM 2112 C CA . ALA A 1 271 ? -36.157 3.897 -6.839 1.00 89.94 271 ALA A CA 1
ATOM 2113 C C . ALA A 1 271 ? -36.016 4.025 -5.320 1.00 89.94 271 ALA A C 1
ATOM 2115 O O . ALA A 1 271 ? -36.871 4.613 -4.660 1.00 89.94 271 ALA A O 1
ATOM 2116 N N . GLY A 1 272 ? -34.932 3.476 -4.779 1.00 88.00 272 GLY A N 1
ATOM 2117 C CA . GLY A 1 272 ? -34.533 3.621 -3.384 1.00 88.00 272 GLY A CA 1
ATOM 2118 C C . GLY A 1 272 ? -33.143 4.240 -3.290 1.00 88.00 272 GLY A C 1
ATOM 2119 O O . GLY A 1 272 ? -32.334 4.116 -4.211 1.00 88.00 272 GLY A O 1
ATOM 2120 N N . ALA A 1 273 ? -32.854 4.915 -2.182 1.00 86.44 273 ALA A N 1
ATOM 2121 C CA . ALA A 1 273 ? -31.517 5.403 -1.877 1.00 86.44 273 ALA A CA 1
ATOM 2122 C C . ALA A 1 273 ? -31.170 5.050 -0.433 1.00 86.44 273 ALA A C 1
ATOM 2124 O O . ALA A 1 273 ? -31.901 5.417 0.480 1.00 86.44 273 ALA A O 1
ATOM 2125 N N . ASN A 1 274 ? -30.037 4.382 -0.240 1.00 84.62 274 ASN A N 1
ATOM 2126 C CA . ASN A 1 274 ? -29.501 4.059 1.077 1.00 84.62 274 ASN A CA 1
ATOM 2127 C C . ASN A 1 274 ? -28.159 4.762 1.257 1.00 84.62 274 ASN A C 1
ATOM 2129 O O . ASN A 1 274 ? -27.344 4.804 0.335 1.00 84.62 274 ASN A O 1
ATOM 2133 N N . LEU A 1 275 ? -27.931 5.338 2.435 1.00 83.88 275 LEU A N 1
ATOM 2134 C CA . LEU A 1 275 ? -26.626 5.878 2.792 1.00 83.88 275 LEU A CA 1
ATOM 2135 C C . LEU A 1 275 ? -25.701 4.709 3.151 1.00 83.88 275 LEU A C 1
ATOM 2137 O O . LEU A 1 275 ? -26.026 3.911 4.026 1.00 83.88 275 LEU A O 1
ATOM 2141 N N . VAL A 1 276 ? -24.575 4.592 2.454 1.00 79.88 276 VAL A N 1
ATOM 2142 C CA . VAL A 1 276 ? -23.599 3.508 2.618 1.00 79.88 276 VAL A CA 1
ATOM 2143 C C . VAL A 1 276 ? -22.256 4.101 3.020 1.00 79.88 276 VAL A C 1
ATOM 2145 O O . VAL A 1 276 ? -21.899 5.188 2.562 1.00 79.88 276 VAL A O 1
ATOM 2148 N N . GLY A 1 277 ? -21.517 3.376 3.862 1.00 78.31 277 GLY A N 1
ATOM 2149 C CA . GLY A 1 277 ? -20.168 3.752 4.284 1.00 78.31 277 GLY A CA 1
ATOM 2150 C C . GLY A 1 277 ? -20.127 4.700 5.479 1.00 78.31 277 GLY A C 1
ATOM 2151 O O . GLY A 1 277 ? -19.135 5.397 5.643 1.00 78.31 277 GLY A O 1
ATOM 2152 N N . LEU A 1 278 ? -21.189 4.763 6.296 1.00 84.81 278 LEU A N 1
ATOM 2153 C CA . LEU A 1 278 ? -21.123 5.436 7.595 1.00 84.81 278 LEU A CA 1
ATOM 2154 C C . LEU A 1 278 ? -20.266 4.592 8.554 1.00 84.81 278 LEU A C 1
ATOM 2156 O O . LEU A 1 278 ? -20.725 3.518 8.969 1.00 84.81 278 LEU A O 1
ATOM 2160 N N . PRO A 1 279 ? -19.056 5.058 8.917 1.00 87.19 279 PRO A N 1
ATOM 2161 C CA . PRO A 1 279 ? -18.160 4.286 9.761 1.00 87.19 279 PRO A CA 1
ATOM 2162 C C . PRO A 1 279 ? -18.770 4.139 11.156 1.00 87.19 279 PRO A C 1
ATOM 2164 O O . PRO A 1 279 ? -19.102 5.130 11.810 1.00 87.19 279 PRO A O 1
ATOM 2167 N N . HIS A 1 280 ? -18.925 2.901 11.616 1.00 90.44 280 HIS A N 1
ATOM 2168 C CA . HIS A 1 280 ? -19.359 2.595 12.975 1.00 90.44 280 HIS A CA 1
ATOM 2169 C C . HIS A 1 280 ? -18.740 1.279 13.444 1.00 90.44 280 HIS A C 1
ATOM 2171 O O . HIS A 1 280 ? -18.662 0.314 12.692 1.00 90.44 280 HIS A O 1
ATOM 2177 N N . GLY A 1 281 ? -18.303 1.240 14.700 1.00 89.75 281 GLY A N 1
ATOM 2178 C CA . GLY A 1 281 ? -17.820 0.024 15.346 1.00 89.75 281 GLY A CA 1
ATOM 2179 C C . GLY A 1 281 ? -18.757 -0.375 16.489 1.00 89.75 281 GLY A C 1
ATOM 2180 O O . GLY A 1 281 ? -19.303 0.513 17.152 1.00 89.75 281 GLY A O 1
ATOM 2181 N N . PRO A 1 282 ? -18.958 -1.676 16.749 1.00 93.25 282 PRO A N 1
ATOM 2182 C CA . PRO A 1 282 ? -19.612 -2.127 17.965 1.00 93.25 282 PRO A CA 1
ATOM 2183 C C . PRO A 1 282 ? -18.773 -1.721 19.181 1.00 93.25 282 PRO A C 1
ATOM 2185 O O . PRO A 1 282 ? -17.550 -1.580 19.105 1.00 93.25 282 PRO A O 1
ATOM 2188 N N . ILE A 1 283 ? -19.445 -1.503 20.306 1.00 94.94 283 ILE A N 1
ATOM 2189 C CA . ILE A 1 283 ? -18.787 -1.253 21.587 1.00 94.94 283 ILE A CA 1
ATOM 2190 C C . ILE A 1 283 ? -18.607 -2.610 22.258 1.00 94.94 283 ILE A C 1
ATOM 2192 O O . ILE A 1 283 ? -19.586 -3.332 22.437 1.00 94.94 283 ILE A O 1
ATOM 2196 N N . ILE A 1 284 ? -17.372 -2.943 22.621 1.00 95.81 284 ILE A N 1
ATOM 2197 C CA . ILE A 1 284 ? -17.033 -4.188 23.312 1.00 95.81 284 ILE A CA 1
ATOM 2198 C C . ILE A 1 284 ? -16.091 -3.887 24.472 1.00 95.81 284 ILE A C 1
ATOM 2200 O O . ILE A 1 284 ? -15.250 -2.987 24.392 1.00 95.81 284 ILE A O 1
ATOM 2204 N N . LYS A 1 285 ? -16.257 -4.606 25.582 1.00 97.00 285 LYS A N 1
ATOM 2205 C CA . LYS A 1 285 ? -15.323 -4.520 26.708 1.00 97.00 285 LYS A CA 1
ATOM 2206 C C . LYS A 1 285 ? -14.088 -5.361 26.415 1.00 97.00 285 LYS A C 1
ATOM 2208 O O . LYS A 1 285 ? -14.182 -6.380 25.739 1.00 97.00 285 LYS A O 1
ATOM 2213 N N . LYS A 1 286 ? -12.952 -4.972 26.991 1.00 96.56 286 LYS A N 1
ATOM 2214 C CA . LYS A 1 286 ? -11.692 -5.706 26.845 1.00 96.56 286 LYS A CA 1
ATOM 2215 C C . LYS A 1 286 ? -11.839 -7.195 27.179 1.00 96.56 286 LYS A C 1
ATOM 2217 O O . LYS A 1 286 ? -11.543 -8.020 26.331 1.00 96.56 286 LYS A O 1
ATOM 2222 N N . ASP A 1 287 ? -12.389 -7.523 28.346 1.00 97.62 287 ASP A N 1
ATOM 2223 C CA . ASP A 1 287 ? -12.515 -8.919 28.791 1.00 97.62 287 ASP A CA 1
ATOM 2224 C C . ASP A 1 287 ? -13.412 -9.761 27.865 1.00 97.62 287 ASP A C 1
ATOM 2226 O O . ASP A 1 287 ? -13.196 -10.957 27.681 1.00 97.62 287 ASP A O 1
ATOM 2230 N N . GLU A 1 288 ? -14.423 -9.133 27.258 1.00 96.81 288 GLU A N 1
ATOM 2231 C CA . GLU A 1 288 ? -15.308 -9.789 26.295 1.00 96.81 288 GLU A CA 1
ATOM 2232 C C . GLU A 1 288 ? -14.592 -10.033 24.965 1.00 96.81 288 GLU A C 1
ATOM 2234 O O . GLU A 1 288 ? -14.721 -11.111 24.390 1.00 96.81 288 GLU A O 1
ATOM 2239 N N . TRP A 1 289 ? -13.798 -9.066 24.498 1.00 96.62 289 TRP A N 1
ATOM 2240 C CA . TRP A 1 289 ? -12.964 -9.240 23.312 1.00 96.62 289 TRP A CA 1
ATOM 2241 C C . TRP A 1 289 ? -11.894 -10.312 23.517 1.00 96.62 289 TRP A C 1
ATOM 2243 O O . TRP A 1 289 ? -11.752 -11.191 22.673 1.00 96.62 289 TRP A O 1
ATOM 2253 N N . ASP A 1 290 ? -11.198 -10.291 24.654 1.00 96.62 290 ASP A N 1
ATOM 2254 C CA . ASP A 1 290 ? -10.177 -11.284 24.995 1.00 96.62 290 ASP A CA 1
ATOM 2255 C C . ASP A 1 290 ? -10.786 -12.697 25.012 1.00 96.62 290 ASP A C 1
ATOM 2257 O O . ASP A 1 290 ? -10.198 -13.639 24.477 1.00 96.62 290 ASP A O 1
ATOM 2261 N N . LYS A 1 291 ? -12.016 -12.833 25.530 1.00 97.31 291 LYS A N 1
ATOM 2262 C CA . LYS A 1 291 ? -12.778 -14.082 25.453 1.00 97.31 291 LYS A CA 1
ATOM 2263 C C . LYS A 1 291 ? -13.105 -14.475 24.008 1.00 97.31 291 LYS A C 1
ATOM 2265 O O . LYS A 1 291 ? -12.884 -15.621 23.642 1.00 97.31 291 LYS A O 1
ATOM 2270 N N . GLN A 1 292 ? -13.585 -13.549 23.174 1.00 96.50 292 GLN A N 1
ATOM 2271 C CA . GLN A 1 292 ? -13.858 -13.828 21.756 1.00 96.50 292 GLN A CA 1
ATOM 2272 C C . GLN A 1 292 ? -12.601 -14.272 20.999 1.00 96.50 292 GLN A C 1
ATOM 2274 O O . GLN A 1 292 ? -12.673 -15.172 20.164 1.00 96.50 292 GLN A O 1
ATOM 2279 N N . VAL A 1 293 ? -11.445 -13.674 21.290 1.00 96.12 293 VAL A N 1
ATOM 2280 C CA . VAL A 1 293 ? -10.165 -14.079 20.698 1.00 96.12 293 VAL A CA 1
ATOM 2281 C C . VAL A 1 293 ? -9.771 -15.480 21.158 1.00 96.12 293 VAL A C 1
ATOM 2283 O O . VAL A 1 293 ? -9.368 -16.286 20.325 1.00 96.12 293 VAL A O 1
ATOM 2286 N N . ALA A 1 294 ? -9.926 -15.793 22.447 1.00 97.31 294 ALA A N 1
ATOM 2287 C CA . ALA A 1 294 ? -9.614 -17.114 22.988 1.00 97.31 294 ALA A CA 1
ATOM 2288 C C . ALA A 1 294 ? -10.539 -18.209 22.428 1.00 97.31 294 ALA A C 1
ATOM 2290 O O . ALA A 1 294 ? -10.055 -19.237 21.960 1.00 97.31 294 ALA A O 1
ATOM 2291 N N . ASP A 1 295 ? -11.852 -17.961 22.415 1.00 97.56 295 ASP A N 1
ATOM 2292 C CA . ASP A 1 295 ? -12.867 -18.910 21.943 1.00 97.56 295 ASP A CA 1
ATOM 2293 C C . ASP A 1 295 ? -12.740 -19.196 20.432 1.00 97.56 295 ASP A C 1
ATOM 2295 O O . ASP A 1 295 ? -13.165 -20.250 19.965 1.00 97.56 295 ASP A O 1
ATOM 2299 N N . ASN A 1 296 ? -12.146 -18.276 19.659 1.00 96.94 296 ASN A N 1
ATOM 2300 C CA . ASN A 1 296 ? -12.007 -18.373 18.200 1.00 96.94 296 ASN A CA 1
ATOM 2301 C C . ASN A 1 296 ? -10.537 -18.314 17.738 1.00 96.94 296 ASN A C 1
ATOM 2303 O O . ASN A 1 296 ? -10.252 -17.866 16.623 1.00 96.94 296 ASN A O 1
ATOM 2307 N N . ALA A 1 297 ? -9.592 -18.726 18.587 1.00 96.44 297 ALA A N 1
ATOM 2308 C CA . ALA A 1 297 ? -8.161 -18.590 18.311 1.00 96.44 297 ALA A CA 1
ATOM 2309 C C . ALA A 1 297 ? -7.740 -19.286 17.002 1.00 96.44 297 ALA A C 1
ATOM 2311 O O . ALA A 1 297 ? -6.951 -18.730 16.234 1.00 96.44 297 ALA A O 1
ATOM 2312 N N . ASP A 1 298 ? -8.311 -20.459 16.716 1.00 95.81 298 ASP A N 1
ATOM 2313 C CA . ASP A 1 298 ? -8.024 -21.223 15.500 1.00 95.81 298 ASP A CA 1
ATOM 2314 C C . ASP A 1 298 ? -8.492 -20.496 14.231 1.00 95.81 298 ASP A C 1
ATOM 2316 O O . ASP A 1 298 ? -7.735 -20.408 13.263 1.00 95.81 298 ASP A O 1
ATOM 2320 N N . ASP A 1 299 ? -9.680 -19.884 14.245 1.00 95.56 299 ASP A N 1
ATOM 2321 C CA . ASP A 1 299 ? -10.197 -19.099 13.116 1.00 95.56 299 ASP A CA 1
ATOM 2322 C C . ASP A 1 299 ? -9.281 -17.907 12.801 1.00 95.56 299 ASP A C 1
ATOM 2324 O O . ASP A 1 299 ? -8.957 -17.642 11.637 1.00 95.56 299 ASP A O 1
ATOM 2328 N N . PHE A 1 300 ? -8.833 -17.191 13.840 1.00 96.50 300 PHE A N 1
ATOM 2329 C CA . PHE A 1 300 ? -7.897 -16.079 13.683 1.00 96.50 300 PHE A CA 1
ATOM 2330 C C . PHE A 1 300 ? -6.527 -16.549 13.187 1.00 96.50 300 PHE A C 1
ATOM 2332 O O . PHE A 1 300 ? -5.926 -15.874 12.348 1.00 96.50 300 PHE A O 1
ATOM 2339 N N . ALA A 1 301 ? -6.047 -17.708 13.646 1.00 95.81 301 ALA A N 1
ATOM 2340 C CA . ALA A 1 301 ? -4.789 -18.288 13.189 1.00 95.81 301 ALA A CA 1
ATOM 2341 C C . ALA A 1 301 ? -4.853 -18.708 11.712 1.00 95.81 301 ALA A C 1
ATOM 2343 O O . ALA A 1 301 ? -3.974 -18.331 10.937 1.00 95.81 301 ALA A O 1
ATOM 2344 N N . VAL A 1 302 ? -5.911 -19.414 11.294 1.00 95.56 302 VAL A N 1
ATOM 2345 C CA . VAL A 1 302 ? -6.110 -19.821 9.892 1.00 95.56 302 VAL A CA 1
ATOM 2346 C C . VAL A 1 302 ? -6.219 -18.600 8.984 1.00 95.56 302 VAL A C 1
ATOM 2348 O O . VAL A 1 302 ? -5.594 -18.559 7.921 1.00 95.56 302 VAL A O 1
ATOM 2351 N N . MET A 1 303 ? -6.962 -17.572 9.405 1.00 96.25 303 MET A N 1
ATOM 2352 C CA . MET A 1 303 ? -7.025 -16.329 8.641 1.00 96.25 303 MET A CA 1
ATOM 2353 C C . MET A 1 303 ? -5.663 -15.633 8.589 1.00 96.25 303 MET A C 1
ATOM 2355 O O . MET A 1 303 ? -5.268 -15.153 7.529 1.00 96.25 303 MET A O 1
ATOM 2359 N N . GLY A 1 304 ? -4.925 -15.595 9.699 1.00 96.38 304 GLY A N 1
ATOM 2360 C CA . GLY A 1 304 ? -3.571 -15.048 9.747 1.00 96.38 304 GLY A CA 1
ATOM 2361 C C . GLY A 1 304 ? -2.632 -15.732 8.751 1.00 96.38 304 GLY A C 1
ATOM 2362 O O . GLY A 1 304 ? -1.942 -15.042 7.994 1.00 96.38 304 GLY A O 1
ATOM 2363 N N . ASP A 1 305 ? -2.677 -17.065 8.681 1.00 95.25 305 ASP A N 1
ATOM 2364 C CA . ASP A 1 305 ? -1.918 -17.874 7.721 1.00 95.25 305 ASP A CA 1
ATOM 2365 C C . ASP A 1 305 ? -2.346 -17.556 6.271 1.00 95.25 305 ASP A C 1
ATOM 2367 O O . ASP A 1 305 ? -1.503 -17.346 5.394 1.00 95.25 305 ASP A O 1
ATOM 2371 N N . ALA A 1 306 ? -3.652 -17.429 6.010 1.00 95.31 306 ALA A N 1
ATOM 2372 C CA . ALA A 1 306 ? -4.187 -17.050 4.699 1.00 95.31 306 ALA A CA 1
ATOM 2373 C C . ALA A 1 306 ? -3.770 -15.640 4.256 1.00 95.31 306 ALA A C 1
ATOM 2375 O O . ALA A 1 306 ? -3.392 -15.447 3.094 1.00 95.31 306 ALA A O 1
ATOM 2376 N N . ILE A 1 307 ? -3.764 -14.663 5.166 1.00 96.12 307 ILE A N 1
ATOM 2377 C CA . ILE A 1 307 ? -3.281 -13.310 4.871 1.00 96.12 307 ILE A CA 1
ATOM 2378 C C . ILE A 1 307 ? -1.773 -13.333 4.598 1.00 96.12 307 ILE A C 1
ATOM 2380 O O . ILE A 1 307 ? -1.320 -12.749 3.611 1.00 96.12 307 ILE A O 1
ATOM 2384 N N . ALA A 1 308 ? -0.987 -14.024 5.427 1.00 94.81 308 ALA A N 1
ATOM 2385 C CA . ALA A 1 308 ? 0.457 -14.150 5.230 1.00 94.81 308 ALA A CA 1
ATOM 2386 C C . ALA A 1 308 ? 0.789 -14.784 3.869 1.00 94.81 308 ALA A C 1
ATOM 2388 O O . ALA A 1 308 ? 1.658 -14.295 3.142 1.00 94.81 308 ALA A O 1
ATOM 2389 N N . TYR A 1 309 ? 0.045 -15.823 3.485 1.00 93.31 309 TYR A N 1
ATOM 2390 C CA . TYR A 1 309 ? 0.174 -16.471 2.187 1.00 93.31 309 TYR A CA 1
ATOM 2391 C C . TYR A 1 309 ? -0.149 -15.512 1.030 1.00 93.31 309 TYR A C 1
ATOM 2393 O O . TYR A 1 309 ? 0.640 -15.396 0.089 1.00 93.31 309 TYR A O 1
ATOM 2401 N N . TYR A 1 310 ? -1.246 -14.752 1.125 1.00 93.62 310 TYR A N 1
ATOM 2402 C CA . TYR A 1 310 ? -1.651 -13.757 0.123 1.00 93.62 310 TYR A CA 1
ATOM 2403 C C . TYR A 1 310 ? -0.615 -12.631 -0.080 1.00 93.62 310 TYR A C 1
ATOM 2405 O O . TYR A 1 310 ? -0.363 -12.188 -1.213 1.00 93.62 310 TYR A O 1
ATOM 2413 N N . LEU A 1 311 ? 0.011 -12.181 1.012 1.00 93.31 311 LEU A N 1
ATOM 2414 C CA . LEU A 1 311 ? 1.045 -11.143 1.000 1.00 93.31 311 LEU A CA 1
ATOM 2415 C C . LEU A 1 311 ? 2.416 -11.646 0.523 1.00 93.31 311 LEU A C 1
ATOM 2417 O O . LEU A 1 311 ? 3.297 -10.829 0.258 1.00 93.31 311 LEU A O 1
ATOM 2421 N N . SER A 1 312 ? 2.614 -12.957 0.377 1.00 90.56 312 SER A N 1
ATOM 2422 C CA . SER A 1 312 ? 3.896 -13.499 -0.072 1.00 90.56 312 SER A CA 1
ATOM 2423 C C . SER A 1 312 ? 4.171 -13.191 -1.554 1.00 90.56 312 SER A C 1
ATOM 2425 O O . SER A 1 312 ? 3.293 -13.269 -2.418 1.00 90.56 312 SER A O 1
ATOM 2427 N N . ALA A 1 313 ? 5.421 -12.835 -1.855 1.00 83.06 313 ALA A N 1
ATOM 2428 C CA . ALA A 1 313 ? 5.887 -12.456 -3.191 1.00 83.06 313 ALA A CA 1
ATOM 2429 C C . ALA A 1 313 ? 5.816 -13.602 -4.223 1.00 83.06 313 ALA A C 1
ATOM 2431 O O . ALA A 1 313 ? 5.690 -13.357 -5.419 1.00 83.06 313 ALA A O 1
ATOM 2432 N N . GLY A 1 314 ? 5.843 -14.857 -3.767 1.00 76.38 314 GLY A N 1
ATOM 2433 C CA . GLY A 1 314 ? 5.925 -16.031 -4.638 1.00 76.38 314 GLY A CA 1
ATOM 2434 C C . GLY A 1 314 ? 5.220 -17.270 -4.101 1.00 76.38 314 GLY A C 1
ATOM 2435 O O . GLY A 1 314 ? 5.587 -18.371 -4.496 1.00 76.38 314 GLY A O 1
ATOM 2436 N N . TRP A 1 315 ? 4.239 -17.121 -3.202 1.00 69.19 315 TRP A N 1
ATOM 2437 C CA . TRP A 1 315 ? 3.565 -18.252 -2.540 1.00 69.19 315 TRP A CA 1
ATOM 2438 C C . TRP A 1 315 ? 4.515 -19.152 -1.736 1.00 69.19 315 TRP A C 1
ATOM 2440 O O . TRP A 1 315 ? 4.213 -20.311 -1.468 1.00 69.19 315 TRP A O 1
ATOM 2450 N N . THR A 1 316 ? 5.668 -18.606 -1.355 1.00 66.94 316 THR A N 1
ATOM 2451 C CA . THR A 1 316 ? 6.692 -19.264 -0.538 1.00 66.94 316 THR A CA 1
ATOM 2452 C C . THR A 1 316 ? 6.359 -19.238 0.955 1.00 66.94 316 THR A C 1
ATOM 2454 O O . THR A 1 316 ? 7.100 -19.802 1.754 1.00 66.94 316 THR A O 1
ATOM 2457 N N . GLY A 1 317 ? 5.258 -18.583 1.341 1.00 68.00 317 GLY A N 1
ATOM 2458 C CA . GLY A 1 317 ? 4.747 -18.608 2.708 1.00 68.00 317 GLY A CA 1
ATOM 2459 C C . GLY A 1 317 ? 4.136 -19.965 3.082 1.00 68.00 317 GLY A C 1
ATOM 2460 O O . GLY A 1 317 ? 3.781 -20.746 2.192 1.00 68.00 317 GLY A O 1
ATOM 2461 N N . PRO A 1 318 ? 3.988 -20.247 4.389 1.00 69.75 318 PRO A N 1
ATOM 2462 C CA . PRO A 1 318 ? 3.283 -21.435 4.853 1.00 69.75 318 PRO A CA 1
ATOM 2463 C C . PRO A 1 318 ? 1.883 -21.460 4.237 1.00 69.75 318 PRO A C 1
ATOM 2465 O O . PRO A 1 318 ? 1.172 -20.452 4.233 1.00 69.75 318 PRO A O 1
ATOM 2468 N N . ARG A 1 319 ? 1.507 -22.604 3.656 1.00 80.94 319 ARG A N 1
ATOM 2469 C CA . ARG A 1 319 ? 0.149 -22.776 3.141 1.00 80.94 319 ARG A CA 1
ATOM 2470 C C . ARG A 1 319 ? -0.827 -22.709 4.316 1.00 80.94 319 ARG A C 1
ATOM 2472 O O . ARG A 1 319 ? -0.512 -23.268 5.368 1.00 80.94 319 ARG A O 1
ATOM 2479 N N . PRO A 1 320 ? -1.998 -22.080 4.137 1.00 81.50 320 PRO A N 1
ATOM 2480 C CA . PRO A 1 320 ? -3.001 -22.035 5.187 1.00 81.50 320 PRO A CA 1
ATOM 2481 C C . PRO A 1 320 ? -3.380 -23.453 5.597 1.00 81.50 320 PRO A C 1
ATOM 2483 O O . PRO A 1 320 ? -3.532 -24.331 4.741 1.00 81.50 320 PRO A O 1
ATOM 2486 N N . ARG A 1 321 ? -3.528 -23.675 6.902 1.00 83.62 321 ARG A N 1
ATOM 2487 C CA . ARG A 1 321 ? -4.109 -24.916 7.410 1.00 83.62 321 ARG A CA 1
ATOM 2488 C C . ARG A 1 321 ? -5.533 -25.034 6.865 1.00 83.62 321 ARG A C 1
ATOM 2490 O O . ARG A 1 321 ? -6.274 -24.053 6.868 1.00 83.62 321 ARG A O 1
ATOM 2497 N N . MET A 1 322 ? -5.887 -26.208 6.343 1.00 74.31 322 MET A N 1
ATOM 2498 C CA . MET A 1 322 ? -7.284 -26.485 6.011 1.00 74.31 322 MET A CA 1
ATOM 2499 C C . MET A 1 322 ? -8.040 -26.679 7.327 1.00 74.31 322 MET A C 1
ATOM 2501 O O . MET A 1 322 ? -7.549 -27.409 8.190 1.00 74.31 322 MET A O 1
ATOM 2505 N N . MET A 1 323 ? -9.158 -25.962 7.475 1.00 57.44 323 MET A N 1
ATOM 2506 C CA . MET A 1 323 ? -10.120 -26.171 8.564 1.00 57.44 323 MET A CA 1
ATOM 2507 C C . MET A 1 323 ? -10.754 -27.555 8.459 1.00 57.44 323 MET A C 1
ATOM 2509 O O . MET A 1 323 ? -10.997 -27.994 7.309 1.00 57.44 323 MET A O 1
#

Foldseek 3Di:
DDALLVLLLQLLVQLCVCPDPPDPADCDVDRAFDWADQPPRDIRGDHPSNLVSLLVSLVNVCVVCVLLVLLADSVRSSVLLRNQQNNQLVPDDSPDDSSVSSVSSVVSSVVSSVVPQFAQDKDKAKWAKQAAQDQQAAWDDLAQKIKHFLLVVLVVCCVVVVAPPVLSVQLVCVLVVHHDDDDDPDPNSVVSVCSCLRRPNHRMMIMGMFGRHDPVSLNVLSVVLSLLLSQLSLVLDPHSVVQSQQIDTSPDDAWDWDKDWDDDPPDDIDIDTDTTNNHHHYHDHNVRVVVSCVVCVLVSNLSSQVSQQSRDSRSPGDHRDDD

Radius of gyration: 25.62 Å; chains: 1; bounding box: 70×53×70 Å